Protein AF-A0A7X7XV91-F1 (afdb_monomer_lite)

Structure (mmCIF, N/CA/C/O backbone):
data_AF-A0A7X7XV91-F1
#
_entry.id   AF-A0A7X7XV91-F1
#
loop_
_atom_site.group_PDB
_atom_site.id
_atom_site.type_symbol
_atom_site.label_atom_id
_atom_site.label_alt_id
_atom_site.label_comp_id
_atom_site.label_asym_id
_atom_site.label_entity_id
_atom_site.label_seq_id
_atom_site.pdbx_PDB_ins_code
_atom_site.Cartn_x
_atom_site.Cartn_y
_atom_site.Cartn_z
_atom_site.occupancy
_atom_site.B_iso_or_equiv
_atom_site.auth_seq_id
_atom_site.auth_comp_id
_atom_site.auth_asym_id
_atom_site.auth_atom_id
_atom_site.pdbx_PDB_model_num
ATOM 1 N N . TRP A 1 1 ? -20.537 -1.378 33.262 1.00 67.06 1 TRP A N 1
ATOM 2 C CA . TRP A 1 1 ? -19.120 -1.367 32.842 1.00 67.06 1 TRP A CA 1
ATOM 3 C C . TRP A 1 1 ? -18.174 -2.022 33.847 1.00 67.06 1 TRP A C 1
ATOM 5 O O . TRP A 1 1 ? -17.570 -3.010 33.472 1.00 67.06 1 TRP A O 1
ATOM 15 N N . ARG A 1 2 ? -18.092 -1.598 35.124 1.00 68.06 2 ARG A N 1
ATOM 16 C CA . ARG A 1 2 ? -17.173 -2.209 36.127 1.00 68.06 2 ARG A CA 1
ATOM 17 C C . ARG A 1 2 ? -17.329 -3.720 36.372 1.00 68.06 2 ARG A C 1
ATOM 19 O O . ARG A 1 2 ? -16.398 -4.345 36.845 1.00 68.06 2 ARG A O 1
ATOM 26 N N . LYS A 1 3 ? -18.500 -4.293 36.075 1.00 76.50 3 LYS A N 1
ATOM 27 C CA . LYS A 1 3 ? -18.763 -5.740 36.176 1.00 76.50 3 LYS A CA 1
ATOM 28 C C . LYS A 1 3 ? -18.445 -6.517 34.889 1.00 76.50 3 LYS A C 1
ATOM 30 O O . LYS A 1 3 ? -18.545 -7.733 34.885 1.00 76.50 3 LYS A O 1
ATOM 35 N N . SER A 1 4 ? -18.138 -5.813 33.800 1.00 81.94 4 SER A N 1
ATOM 36 C CA . SER A 1 4 ? -18.035 -6.372 32.444 1.00 81.94 4 SER A CA 1
ATOM 37 C C . SER A 1 4 ? -16.634 -6.236 31.847 1.00 81.94 4 SER A C 1
ATOM 39 O O . SER A 1 4 ? -16.352 -6.865 30.836 1.00 81.94 4 SER A O 1
ATOM 41 N N . TYR A 1 5 ? -15.775 -5.412 32.451 1.00 88.62 5 TYR A N 1
ATOM 42 C CA . TYR A 1 5 ? -14.432 -5.124 31.961 1.00 88.62 5 TYR A CA 1
ATOM 43 C C . TYR A 1 5 ? -13.431 -5.095 33.109 1.00 88.62 5 TYR A C 1
ATOM 45 O O . TYR A 1 5 ? -13.768 -4.672 34.218 1.00 88.62 5 TYR A O 1
ATOM 53 N N . ASP A 1 6 ? -12.198 -5.497 32.811 1.00 92.12 6 ASP A N 1
ATOM 54 C CA . ASP A 1 6 ? -11.071 -5.386 33.730 1.00 92.12 6 ASP A CA 1
ATOM 55 C C . ASP A 1 6 ? -10.615 -3.922 33.817 1.00 92.12 6 ASP A C 1
ATOM 57 O O . ASP A 1 6 ? -10.002 -3.371 32.901 1.00 92.12 6 ASP A O 1
ATOM 61 N N . ILE A 1 7 ? -10.961 -3.268 34.926 1.00 92.00 7 ILE A N 1
ATOM 62 C CA . ILE A 1 7 ? -10.706 -1.838 35.119 1.00 92.00 7 ILE A CA 1
ATOM 63 C C . ILE A 1 7 ? -9.218 -1.540 35.315 1.00 92.00 7 ILE A C 1
ATOM 65 O O . ILE A 1 7 ? -8.762 -0.478 34.891 1.00 92.00 7 ILE A O 1
ATOM 69 N N . GLU A 1 8 ? -8.454 -2.446 35.924 1.00 92.56 8 GLU A N 1
ATOM 70 C CA . GLU A 1 8 ? -7.017 -2.223 36.116 1.00 92.56 8 GLU A CA 1
ATOM 71 C C . GLU A 1 8 ? -6.265 -2.377 34.795 1.00 92.56 8 GLU A C 1
ATOM 73 O O . GLU A 1 8 ? -5.390 -1.564 34.477 1.00 92.56 8 GLU A O 1
ATOM 78 N N . ARG A 1 9 ? -6.691 -3.322 33.951 1.00 92.94 9 ARG A N 1
ATOM 79 C CA . ARG A 1 9 ? -6.176 -3.437 32.585 1.00 92.94 9 ARG A CA 1
ATOM 80 C C . ARG A 1 9 ? -6.542 -2.234 31.717 1.00 92.94 9 ARG A C 1
ATOM 82 O O . ARG A 1 9 ? -5.693 -1.738 30.988 1.00 92.94 9 ARG A O 1
ATOM 89 N N . ILE A 1 10 ? -7.763 -1.702 31.821 1.00 92.12 10 ILE A N 1
ATOM 90 C CA . ILE A 1 10 ? -8.178 -0.491 31.079 1.00 92.12 10 ILE A CA 1
ATOM 91 C C . ILE A 1 10 ? -7.247 0.701 31.341 1.00 92.12 10 ILE A C 1
ATOM 93 O O . ILE A 1 10 ? -7.040 1.520 30.444 1.00 92.12 10 ILE A O 1
ATOM 97 N N . LYS A 1 11 ? -6.700 0.825 32.556 1.00 91.12 11 LYS A N 1
ATOM 98 C CA . LYS A 1 11 ? -5.789 1.922 32.924 1.00 91.12 11 LYS A CA 1
ATOM 99 C C . LYS A 1 11 ? -4.370 1.742 32.382 1.00 91.12 11 LYS A C 1
ATOM 101 O O . LYS A 1 11 ? -3.635 2.720 32.312 1.00 91.12 11 LYS A O 1
ATOM 106 N N . THR A 1 12 ? -3.971 0.513 32.064 1.00 92.81 12 THR A N 1
ATOM 107 C CA . THR A 1 12 ? -2.564 0.146 31.822 1.00 92.81 12 THR A CA 1
ATOM 108 C C . THR A 1 12 ? -2.302 -0.384 30.411 1.00 92.81 12 THR A C 1
ATOM 110 O O . THR A 1 12 ? -1.175 -0.303 29.931 1.00 92.81 12 THR A O 1
ATOM 113 N N . ASP A 1 13 ? -3.330 -0.862 29.712 1.00 89.81 13 ASP A N 1
ATOM 114 C CA . ASP A 1 13 ? -3.272 -1.383 28.346 1.00 89.81 13 ASP A CA 1
ATOM 115 C C . ASP A 1 13 ? -4.156 -0.519 27.440 1.00 89.81 13 ASP A C 1
ATOM 117 O O . ASP A 1 13 ? -5.382 -0.658 27.399 1.00 89.81 13 ASP A O 1
ATOM 121 N N . TRP A 1 14 ? -3.522 0.395 26.701 1.00 92.38 14 TRP A N 1
ATOM 122 C CA . TRP A 1 14 ? -4.237 1.321 25.824 1.00 92.38 14 TRP A CA 1
ATOM 123 C C . TRP A 1 14 ? -4.997 0.598 24.703 1.00 92.38 14 TRP A C 1
ATOM 125 O O . TRP A 1 14 ? -6.047 1.077 24.284 1.00 92.38 14 TRP A O 1
ATOM 135 N N . ARG A 1 15 ? -4.533 -0.573 24.238 1.00 86.56 15 ARG A N 1
ATOM 136 C CA . ARG A 1 15 ? -5.242 -1.336 23.197 1.00 86.56 15 ARG A CA 1
ATOM 137 C C . ARG A 1 15 ? -6.522 -1.931 23.756 1.00 86.56 15 ARG A C 1
ATOM 139 O O . ARG A 1 15 ? -7.576 -1.795 23.140 1.00 86.56 15 ARG A O 1
ATOM 146 N N . TYR A 1 16 ? -6.442 -2.525 24.945 1.00 88.00 16 TYR A N 1
ATOM 147 C CA . TYR A 1 16 ? -7.623 -3.032 25.642 1.00 88.00 16 TYR A CA 1
ATOM 148 C C . TYR A 1 16 ? -8.607 -1.908 25.984 1.00 88.00 16 TYR A C 1
ATOM 150 O O . TYR A 1 16 ? -9.816 -2.091 25.854 1.00 88.00 16 TYR A O 1
ATOM 158 N N . ASN A 1 17 ? -8.103 -0.731 26.364 1.00 93.62 17 ASN A N 1
ATOM 159 C CA . ASN A 1 17 ? -8.920 0.460 26.586 1.00 93.62 17 ASN A CA 1
ATOM 160 C C . ASN A 1 17 ? -9.727 0.836 25.331 1.00 93.62 17 ASN A C 1
ATOM 162 O O . ASN A 1 17 ? -10.956 0.917 25.397 1.00 93.62 17 ASN A O 1
ATOM 166 N N . ILE A 1 18 ? -9.048 0.972 24.186 1.00 90.19 18 ILE A N 1
ATOM 167 C CA . ILE A 1 18 ? -9.680 1.289 22.899 1.00 90.19 18 ILE A CA 1
ATOM 168 C C . ILE A 1 18 ? -10.691 0.210 22.505 1.00 90.19 18 ILE A C 1
ATOM 170 O O . ILE A 1 18 ? -11.829 0.532 22.168 1.00 90.19 18 ILE A O 1
ATOM 174 N N . GLU A 1 19 ? -10.327 -1.069 22.602 1.00 89.75 19 GLU A N 1
ATOM 175 C CA . GLU A 1 19 ? -11.222 -2.181 22.269 1.00 89.75 19 GLU A CA 1
ATOM 176 C C . GLU A 1 19 ? -12.500 -2.168 23.125 1.00 89.75 19 GLU A C 1
ATOM 178 O O . GLU A 1 19 ? -13.609 -2.334 22.606 1.00 89.75 19 GLU A O 1
ATOM 183 N N . CYS A 1 20 ? -12.372 -1.937 24.435 1.00 92.44 20 CYS A N 1
ATOM 184 C CA . CYS A 1 20 ? -13.521 -1.813 25.330 1.00 92.44 20 CYS A CA 1
ATOM 185 C C . CYS A 1 20 ? -14.402 -0.622 24.941 1.00 92.44 20 CYS A C 1
ATOM 187 O O . CYS A 1 20 ? -15.620 -0.777 24.845 1.00 92.44 20 CYS A O 1
ATOM 189 N N . GLY A 1 21 ? -13.798 0.538 24.671 1.00 93.12 21 GLY A N 1
ATOM 190 C CA . GLY A 1 21 ? -14.511 1.736 24.229 1.00 93.12 21 GLY A CA 1
ATOM 191 C C . GLY A 1 21 ? -15.300 1.499 22.939 1.00 93.12 21 GLY A C 1
ATOM 192 O O . GLY A 1 21 ? -16.502 1.768 22.890 1.00 93.12 21 GLY A O 1
ATOM 193 N N . LEU A 1 22 ? -14.668 0.901 21.928 1.00 93.69 22 LEU A N 1
ATOM 194 C CA . LEU A 1 22 ? -15.311 0.570 20.653 1.00 93.69 22 LEU A CA 1
ATOM 195 C C . LEU A 1 22 ? -16.484 -0.399 20.832 1.00 93.69 22 LEU A C 1
ATOM 197 O O . LEU A 1 22 ? -17.546 -0.191 20.246 1.00 93.69 22 LEU A O 1
ATOM 201 N N . LYS A 1 23 ? -16.346 -1.421 21.687 1.00 93.81 23 LYS A N 1
ATOM 202 C CA . LYS A 1 23 ? -17.450 -2.346 22.001 1.00 93.81 23 LYS A CA 1
ATOM 203 C C . LYS A 1 23 ? -18.623 -1.629 22.669 1.00 93.81 23 LYS A C 1
ATOM 205 O O . LYS A 1 23 ? -19.769 -1.863 22.292 1.00 93.81 23 LYS A O 1
ATOM 210 N N . ILE A 1 24 ? -18.356 -0.747 23.633 1.00 94.06 24 ILE A N 1
ATOM 211 C CA . ILE A 1 24 ? -19.399 0.033 24.319 1.00 94.06 24 ILE A CA 1
ATOM 212 C C . ILE A 1 24 ? -20.130 0.948 23.329 1.00 94.06 24 ILE A C 1
ATOM 214 O O . ILE A 1 24 ? -21.365 1.011 23.340 1.00 94.06 24 ILE A O 1
ATOM 218 N N . ALA A 1 25 ? -19.379 1.633 22.465 1.00 95.69 25 ALA A N 1
ATOM 219 C CA . ALA A 1 25 ? -19.933 2.511 21.442 1.00 95.69 25 ALA A CA 1
ATOM 220 C C . ALA A 1 25 ? -20.797 1.721 20.453 1.00 95.69 25 ALA A C 1
ATOM 222 O O . ALA A 1 25 ? -21.936 2.106 20.204 1.00 95.69 25 ALA A O 1
ATOM 223 N N . LEU A 1 26 ? -20.317 0.568 19.975 1.00 95.44 26 LEU A N 1
ATOM 224 C CA . LEU A 1 26 ? -21.059 -0.297 19.056 1.00 95.44 26 LEU A CA 1
ATOM 225 C C . LEU A 1 26 ? -22.372 -0.812 19.662 1.00 95.44 26 LEU A C 1
ATOM 227 O O . LEU A 1 26 ? -23.396 -0.819 18.984 1.00 95.44 26 LEU A O 1
ATOM 231 N N . ILE A 1 27 ? -22.367 -1.232 20.931 1.00 95.25 27 ILE A N 1
ATOM 232 C CA . ILE A 1 27 ? -23.590 -1.681 21.618 1.00 95.25 27 ILE A CA 1
ATOM 233 C C . ILE A 1 27 ? -24.587 -0.523 21.743 1.00 95.25 27 ILE A C 1
ATOM 235 O O . ILE A 1 27 ? -25.776 -0.697 21.481 1.00 95.25 27 ILE A O 1
ATOM 239 N N . SER A 1 28 ? -24.107 0.664 22.115 1.00 96.88 28 SER A N 1
ATOM 240 C CA . SER A 1 28 ? -24.951 1.857 22.253 1.00 96.88 28 SER A CA 1
ATOM 241 C C . SER A 1 28 ? -25.528 2.304 20.908 1.00 96.88 28 SER A C 1
ATOM 243 O O . SER A 1 28 ? -26.695 2.677 20.838 1.00 96.88 28 SER A O 1
ATOM 245 N N . TYR A 1 29 ? -24.739 2.197 19.840 1.00 97.44 29 TYR A N 1
ATOM 246 C CA . TYR A 1 29 ? -25.151 2.467 18.465 1.00 97.44 29 TYR A CA 1
ATOM 247 C C . TYR A 1 29 ? -26.252 1.520 17.991 1.00 97.44 29 TYR A C 1
ATOM 249 O O . TYR A 1 29 ? -27.280 1.974 17.493 1.00 97.44 29 TYR A O 1
ATOM 257 N N . LYS A 1 30 ? -26.078 0.210 18.203 1.00 96.19 30 LYS A N 1
ATOM 258 C CA . LYS A 1 30 ? -27.106 -0.785 17.866 1.00 96.19 30 LYS A CA 1
ATOM 259 C C . LYS A 1 30 ? -28.411 -0.503 18.603 1.00 96.19 30 LYS A C 1
ATOM 261 O O . LYS A 1 30 ? -29.456 -0.445 17.971 1.00 96.19 30 LYS A O 1
ATOM 266 N N . MET A 1 31 ? -28.332 -0.218 19.904 1.00 97.06 31 MET A N 1
ATOM 267 C CA . MET A 1 31 ? -29.506 0.131 20.706 1.00 97.06 31 MET A CA 1
ATOM 268 C C . MET A 1 31 ? -30.193 1.414 20.213 1.00 97.06 31 MET A C 1
ATOM 270 O O . MET A 1 31 ? -31.420 1.478 20.194 1.00 97.06 31 MET A O 1
ATOM 274 N N . ALA A 1 32 ? -29.428 2.428 19.794 1.00 97.31 32 ALA A N 1
ATOM 275 C CA . ALA A 1 32 ? -29.981 3.659 19.232 1.00 97.31 32 ALA A CA 1
ATOM 276 C C . ALA A 1 32 ? -30.748 3.404 17.923 1.00 97.31 32 ALA A C 1
ATOM 278 O O . ALA A 1 32 ? -31.836 3.948 17.741 1.00 97.31 32 ALA A O 1
ATOM 279 N N . ILE A 1 33 ? -30.219 2.543 17.046 1.00 96.75 33 ILE A N 1
ATOM 280 C CA . ILE A 1 33 ? -30.913 2.120 15.820 1.00 96.75 33 ILE A CA 1
ATOM 281 C C . ILE A 1 33 ? -32.177 1.333 16.155 1.00 96.75 33 ILE A C 1
ATOM 283 O O . ILE A 1 33 ? -33.251 1.663 15.660 1.00 96.75 33 ILE A O 1
ATOM 287 N N . GLU A 1 34 ? -32.060 0.314 17.006 1.00 96.75 34 GLU A N 1
ATOM 288 C CA . GLU A 1 34 ? -33.176 -0.553 17.402 1.00 96.75 34 GLU A CA 1
ATOM 289 C C . GLU A 1 34 ? -34.311 0.238 18.066 1.00 96.75 34 GLU A C 1
ATOM 291 O O . GLU A 1 34 ? -35.483 -0.075 17.873 1.00 96.75 34 GLU A O 1
ATOM 296 N N . SER A 1 35 ? -33.970 1.298 18.802 1.00 95.25 35 SER A N 1
ATOM 297 C CA . SER A 1 35 ? -34.934 2.182 19.468 1.00 95.25 35 SER A CA 1
ATOM 298 C C . SER A 1 35 ? -35.493 3.286 18.561 1.00 95.25 35 SER A C 1
ATOM 300 O O . SER A 1 35 ? -36.306 4.089 19.020 1.00 95.25 35 SER A O 1
ATOM 302 N N . GLY A 1 36 ? -35.071 3.357 17.293 1.00 96.00 36 GLY A N 1
ATOM 303 C CA . GLY A 1 36 ? -35.546 4.360 16.335 1.00 96.00 36 GLY A CA 1
ATOM 304 C C . GLY A 1 36 ? -35.174 5.794 16.719 1.00 96.00 36 GLY A C 1
ATOM 305 O O . GLY A 1 36 ? -35.981 6.710 16.567 1.00 96.00 36 GLY A O 1
ATOM 306 N N . GLU A 1 37 ? -33.981 5.998 17.279 1.00 96.06 37 GLU A N 1
ATOM 307 C CA . GLU A 1 37 ? -33.524 7.319 17.706 1.00 96.06 37 GLU A CA 1
ATOM 308 C C . GLU A 1 37 ? -33.297 8.257 16.509 1.00 96.06 37 GLU A C 1
ATOM 310 O O . GLU A 1 37 ? -32.593 7.921 15.560 1.00 96.06 37 GLU A O 1
ATOM 315 N N . GLU A 1 38 ? -33.852 9.470 16.574 1.00 94.44 38 GLU A N 1
ATOM 316 C CA . GLU A 1 38 ? -33.740 10.460 15.492 1.00 94.44 38 GLU A CA 1
ATOM 317 C C . GLU A 1 38 ? -32.289 10.920 15.276 1.00 94.44 38 GLU A C 1
ATOM 319 O O . GLU A 1 38 ? -31.836 11.090 14.147 1.00 94.44 38 GLU A O 1
ATOM 324 N N . ASN A 1 39 ? -31.528 11.088 16.363 1.00 94.25 39 ASN A N 1
ATOM 325 C CA . ASN A 1 39 ? -30.116 11.450 16.297 1.00 94.25 39 ASN A CA 1
ATOM 326 C C . ASN A 1 39 ? -29.257 10.304 16.831 1.00 94.25 39 ASN A C 1
ATOM 328 O O . ASN A 1 39 ? -28.868 10.283 18.002 1.00 94.25 39 ASN A O 1
ATOM 332 N N . ILE A 1 40 ? -28.944 9.363 15.938 1.00 96.44 40 ILE A N 1
ATOM 333 C CA . ILE A 1 40 ? -28.167 8.161 16.255 1.00 96.44 40 ILE A CA 1
ATOM 334 C C . ILE A 1 40 ? -26.823 8.506 16.903 1.00 96.44 40 ILE A C 1
ATOM 336 O O . ILE A 1 40 ? -26.430 7.842 17.856 1.00 96.44 40 ILE A O 1
ATOM 340 N N . ALA A 1 41 ? -26.125 9.554 16.453 1.00 94.31 41 ALA A N 1
ATOM 341 C CA . ALA A 1 41 ? -24.825 9.934 17.009 1.00 94.31 41 ALA A CA 1
ATOM 342 C C . ALA A 1 41 ? -24.930 10.400 18.471 1.00 94.31 41 ALA A C 1
ATOM 344 O O . ALA A 1 41 ? -24.203 9.902 19.335 1.00 94.31 41 ALA A O 1
ATOM 345 N N . ARG A 1 42 ? -25.870 11.307 18.774 1.00 94.94 42 ARG A N 1
ATOM 346 C CA . ARG A 1 42 ? -26.104 11.774 20.152 1.00 94.94 42 ARG A CA 1
ATOM 347 C C . ARG A 1 42 ? -26.615 10.647 21.042 1.00 94.94 42 ARG A C 1
ATOM 349 O O . ARG A 1 42 ? -26.107 10.489 22.149 1.00 94.94 42 ARG A O 1
ATOM 356 N N . ALA A 1 43 ? -27.542 9.829 20.546 1.00 95.75 43 ALA A N 1
ATOM 357 C CA . ALA A 1 43 ? -28.058 8.671 21.270 1.00 95.75 43 ALA A CA 1
ATOM 358 C C . ALA A 1 43 ? -26.955 7.651 21.593 1.00 95.75 43 ALA A C 1
ATOM 360 O O . ALA A 1 43 ? -26.838 7.187 22.730 1.00 95.75 43 ALA A O 1
ATOM 361 N N . THR A 1 44 ? -26.091 7.362 20.615 1.00 96.62 44 THR A N 1
ATOM 362 C CA . THR A 1 44 ? -24.929 6.478 20.777 1.00 96.62 44 THR A CA 1
ATOM 363 C C . THR A 1 44 ? -24.006 6.998 21.871 1.00 96.62 44 THR A C 1
ATOM 365 O O . THR A 1 44 ? -23.648 6.241 22.773 1.00 96.62 44 THR A O 1
ATOM 368 N N . TYR A 1 45 ? -23.642 8.283 21.836 1.00 95.56 45 TYR A N 1
ATOM 369 C CA . TYR A 1 45 ? -22.751 8.861 22.842 1.00 95.56 45 TYR A CA 1
ATOM 370 C C . TYR A 1 45 ? -23.391 8.913 24.232 1.00 95.56 45 TYR A C 1
ATOM 372 O O . TYR A 1 45 ? -22.749 8.587 25.230 1.00 95.56 45 TYR A O 1
ATOM 380 N N . SER A 1 46 ? -24.677 9.240 24.311 1.00 94.81 46 SER A N 1
ATOM 381 C CA . SER A 1 46 ? -25.441 9.182 25.554 1.00 94.81 46 SER A CA 1
ATOM 382 C C . SER A 1 46 ? -25.433 7.780 26.174 1.00 94.81 46 SER A C 1
ATOM 384 O O . SER A 1 46 ? -25.191 7.638 27.378 1.00 94.81 46 SER A O 1
ATOM 386 N N . GLY A 1 47 ? -25.612 6.740 25.355 1.00 94.31 47 GLY A N 1
ATOM 387 C CA . GLY A 1 47 ? -25.474 5.344 25.773 1.00 94.31 47 GLY A CA 1
ATOM 388 C C . GLY A 1 47 ? -24.045 4.973 26.173 1.00 94.31 47 GLY A C 1
ATOM 389 O O . GLY A 1 47 ? -23.836 4.305 27.186 1.00 94.31 47 GLY A O 1
ATOM 390 N N . TYR A 1 48 ? -23.048 5.467 25.442 1.00 94.00 48 TYR A N 1
ATOM 391 C CA . TYR A 1 48 ? -21.636 5.255 25.750 1.00 94.00 48 TYR A CA 1
ATOM 392 C C . TYR A 1 48 ? -21.263 5.843 27.121 1.00 94.00 48 TYR A C 1
ATOM 394 O O . TYR A 1 48 ? -20.691 5.163 27.976 1.00 94.00 48 TYR A O 1
ATOM 402 N N . ASN A 1 49 ? -21.664 7.090 27.366 1.00 91.69 49 ASN A N 1
ATOM 403 C CA . ASN A 1 49 ? -21.346 7.853 28.570 1.00 91.69 49 ASN A CA 1
ATOM 404 C C . ASN A 1 49 ? -22.144 7.389 29.804 1.00 91.69 49 ASN A C 1
ATOM 406 O O . ASN A 1 49 ? -21.637 7.443 30.925 1.00 91.69 49 ASN A O 1
ATOM 410 N N . ALA A 1 50 ? -23.390 6.937 29.628 1.00 91.38 50 ALA A N 1
ATOM 411 C CA . ALA A 1 50 ? -24.308 6.682 30.745 1.00 91.38 50 ALA A CA 1
ATOM 412 C C . ALA A 1 50 ? -24.984 5.303 30.742 1.00 91.38 50 ALA A C 1
ATOM 414 O O . ALA A 1 50 ? -25.846 5.036 31.582 1.00 91.38 50 ALA A O 1
ATOM 415 N N . GLY A 1 51 ? -24.575 4.409 29.847 1.00 91.88 51 GLY A N 1
ATOM 416 C CA . GLY A 1 51 ? -25.177 3.093 29.660 1.00 91.88 51 GLY A CA 1
ATOM 417 C C . GLY A 1 51 ? -26.378 3.122 28.716 1.00 91.88 51 GLY A C 1
ATOM 418 O O . GLY A 1 51 ? -27.083 4.123 28.597 1.00 91.88 51 GLY A O 1
ATOM 419 N N . THR A 1 52 ? -26.641 1.985 28.074 1.00 93.31 52 THR A N 1
ATOM 420 C CA . THR A 1 52 ? -27.658 1.824 27.020 1.00 93.31 52 THR A CA 1
ATOM 421 C C . THR A 1 52 ? -29.088 2.136 27.463 1.00 93.31 52 THR A C 1
ATOM 423 O O . THR A 1 52 ? -29.893 2.549 26.642 1.00 93.31 52 THR A O 1
ATOM 426 N N . LEU A 1 53 ? -29.406 2.029 28.757 1.00 93.12 53 LEU A N 1
ATOM 427 C CA . LEU A 1 53 ? -30.713 2.435 29.300 1.00 93.12 53 LEU A CA 1
ATOM 428 C C . LEU A 1 53 ? -30.949 3.954 29.263 1.00 93.12 53 LEU A C 1
ATOM 430 O O . LEU A 1 53 ? -32.064 4.407 29.490 1.00 93.12 53 LEU A O 1
ATOM 434 N N . ASN A 1 54 ? -29.906 4.744 29.006 1.00 93.62 54 ASN A N 1
ATOM 435 C CA . ASN A 1 54 ? -29.952 6.201 29.018 1.00 93.62 54 ASN A CA 1
ATOM 436 C C . ASN A 1 54 ? -29.720 6.809 27.627 1.00 93.62 54 ASN A C 1
ATOM 438 O O . ASN A 1 54 ? -29.362 7.979 27.550 1.00 93.62 54 ASN A O 1
ATOM 442 N N . ILE A 1 55 ? -29.900 6.063 26.531 1.00 94.12 55 ILE A N 1
ATOM 443 C CA . ILE A 1 55 ? -29.641 6.569 25.168 1.00 94.12 55 ILE A CA 1
ATOM 444 C C . ILE A 1 55 ? -30.495 7.788 24.796 1.00 94.12 55 ILE A C 1
ATOM 446 O O . ILE A 1 55 ? -30.012 8.667 24.097 1.00 94.12 55 ILE A O 1
ATOM 450 N N . SER A 1 56 ? -31.716 7.908 25.321 1.00 93.44 56 SER A N 1
ATOM 451 C CA . SER A 1 56 ? -32.643 9.002 24.999 1.00 93.44 56 SER A CA 1
ATOM 452 C C . SER A 1 56 ? -32.373 10.297 25.774 1.00 93.44 56 SER A C 1
ATOM 454 O O . SER A 1 56 ? -33.009 11.323 25.521 1.00 93.44 56 SER A O 1
ATOM 456 N N . ARG A 1 57 ? -31.420 10.286 26.720 1.00 91.75 57 ARG A N 1
ATOM 457 C CA . ARG A 1 57 ? -31.135 11.429 27.606 1.00 91.75 57 ARG A CA 1
ATOM 458 C C . ARG A 1 57 ? -30.788 12.707 26.842 1.00 91.75 57 ARG A C 1
ATOM 460 O O . ARG A 1 57 ? -31.118 13.778 27.332 1.00 91.75 57 ARG A O 1
ATOM 467 N N . TYR A 1 58 ? -30.186 12.618 25.652 1.00 91.62 58 TYR A N 1
ATOM 468 C CA . TYR A 1 58 ? -29.812 13.800 24.865 1.00 91.62 58 TYR A CA 1
ATOM 469 C C . TYR A 1 58 ? -31.016 14.678 24.479 1.00 91.62 58 TYR A C 1
ATOM 471 O O . TYR A 1 58 ? -30.825 15.837 24.110 1.00 91.62 58 TYR A O 1
ATOM 479 N N . ARG A 1 59 ? -32.242 14.131 24.533 1.00 91.31 59 ARG A N 1
ATOM 480 C CA . ARG A 1 59 ? -33.489 14.824 24.179 1.00 91.31 59 ARG A CA 1
ATOM 481 C C . ARG A 1 59 ? -33.999 15.744 25.288 1.00 91.31 59 ARG A C 1
ATOM 483 O O . ARG A 1 59 ? -34.643 16.744 24.999 1.00 91.31 59 ARG A O 1
ATOM 490 N N . THR A 1 60 ? -33.771 15.381 26.550 1.00 87.88 60 THR A N 1
ATOM 491 C CA . THR A 1 60 ? -34.440 16.012 27.707 1.00 87.88 60 THR A CA 1
ATOM 492 C C . THR A 1 60 ? -33.494 16.404 28.833 1.00 87.88 60 THR A C 1
ATOM 494 O O . THR A 1 60 ? -33.849 17.227 29.675 1.00 87.88 60 THR A O 1
ATOM 497 N N . LYS A 1 61 ? -32.292 15.827 28.876 1.00 75.75 61 LYS A N 1
ATOM 498 C CA . LYS A 1 61 ? -31.303 16.068 29.919 1.00 75.75 61 LYS A CA 1
ATOM 499 C C . LYS A 1 61 ? -30.160 16.887 29.350 1.00 75.75 61 LYS A C 1
ATOM 501 O O . LYS A 1 61 ? -29.454 16.429 28.456 1.00 75.75 61 LYS A O 1
ATOM 506 N N . ASN A 1 62 ? -29.948 18.064 29.928 1.00 78.12 62 ASN A N 1
ATOM 507 C CA . ASN A 1 62 ? -28.775 18.854 29.612 1.00 78.12 62 ASN A CA 1
ATOM 508 C C . ASN A 1 62 ? -27.583 18.417 30.485 1.00 78.12 62 ASN A C 1
ATOM 510 O O . ASN A 1 62 ? -27.524 18.724 31.675 1.00 78.12 62 ASN A O 1
ATOM 514 N N . ASP A 1 63 ? -26.672 17.630 29.914 1.00 82.19 63 ASP A N 1
ATOM 515 C CA . ASP A 1 63 ? -25.381 17.292 30.514 1.00 82.19 63 ASP A CA 1
ATOM 516 C C . ASP A 1 63 ? -24.287 17.835 29.611 1.00 82.19 63 ASP A C 1
ATOM 518 O O . ASP A 1 63 ? -24.204 17.460 28.439 1.00 82.19 63 ASP A O 1
ATOM 522 N N . ASN A 1 64 ? -23.421 18.671 30.179 1.00 88.19 64 ASN A N 1
ATOM 523 C CA . ASN A 1 64 ? -22.362 19.347 29.438 1.00 88.19 64 ASN A CA 1
ATOM 524 C C . ASN A 1 64 ? -21.484 18.372 28.639 1.00 88.19 64 ASN A C 1
ATOM 526 O O . ASN A 1 64 ? -20.914 18.762 27.631 1.00 88.19 64 ASN A O 1
ATOM 530 N N . ARG A 1 65 ? -21.365 17.095 29.032 1.00 88.00 65 ARG A N 1
ATOM 531 C CA . ARG A 1 65 ? -20.624 16.094 28.243 1.00 88.00 65 ARG A CA 1
ATOM 532 C C . ARG A 1 65 ? -21.311 15.756 26.926 1.00 88.00 65 ARG A C 1
ATOM 534 O O . ARG A 1 65 ? -20.611 15.550 25.942 1.00 88.00 65 ARG A O 1
ATOM 541 N N . ASP A 1 66 ? -22.639 15.651 26.925 1.00 86.69 66 ASP A N 1
ATOM 542 C CA . ASP A 1 66 ? -23.435 15.369 25.726 1.00 86.69 66 ASP A CA 1
ATOM 543 C C . ASP A 1 66 ? -23.434 16.592 24.787 1.00 86.69 66 ASP A C 1
ATOM 545 O O . ASP A 1 66 ? -23.315 16.429 23.573 1.00 86.69 66 ASP A O 1
ATOM 549 N N . GLU A 1 67 ? -23.501 17.813 25.334 1.00 88.94 67 GLU A N 1
ATOM 550 C CA . GLU A 1 67 ? -23.371 19.059 24.558 1.00 88.94 67 GLU A CA 1
ATOM 551 C C . GLU A 1 67 ? -21.959 19.248 23.994 1.00 88.94 67 GLU A C 1
ATOM 553 O O . GLU A 1 67 ? -21.801 19.494 22.800 1.00 88.94 67 GLU A O 1
ATOM 558 N N . ASN A 1 68 ? -20.925 19.068 24.820 1.00 90.94 68 ASN A N 1
ATOM 559 C CA . ASN A 1 68 ? -19.533 19.171 24.384 1.00 90.94 68 ASN A CA 1
ATOM 560 C C . ASN A 1 68 ? -19.211 18.133 23.311 1.00 90.94 68 ASN A C 1
ATOM 562 O O . ASN A 1 68 ? -18.575 18.473 22.316 1.00 90.94 68 ASN A O 1
ATOM 566 N N . PHE A 1 69 ? -19.674 16.888 23.482 1.00 91.56 69 PHE A N 1
ATOM 567 C CA . PHE A 1 69 ? -19.567 15.875 22.437 1.00 91.56 69 PHE A CA 1
ATOM 568 C C . PHE A 1 69 ? -20.263 16.331 21.164 1.00 91.56 69 PHE A C 1
ATOM 570 O O . PHE A 1 69 ? -19.673 16.208 20.103 1.00 91.56 69 PHE A O 1
ATOM 577 N N . TRP A 1 70 ? -21.487 16.853 21.247 1.00 92.38 70 TRP A N 1
ATOM 578 C CA . TRP A 1 70 ? -22.224 17.254 20.054 1.00 92.38 70 TRP A CA 1
ATOM 579 C C . TRP A 1 70 ? -21.529 18.393 19.307 1.00 92.38 70 TRP A C 1
ATOM 581 O O . TRP A 1 70 ? -21.334 18.284 18.100 1.00 92.38 70 TRP A O 1
ATOM 591 N N . ASN A 1 71 ? -21.057 19.415 20.020 1.00 91.75 71 ASN A N 1
ATOM 592 C CA . ASN A 1 71 ? -20.284 20.510 19.434 1.00 91.75 71 ASN A CA 1
ATOM 593 C C . ASN A 1 71 ? -18.993 19.994 18.784 1.00 91.75 71 ASN A C 1
ATOM 595 O O . ASN A 1 71 ? -18.706 20.301 17.628 1.00 91.75 71 ASN A O 1
ATOM 599 N N . TYR A 1 72 ? -18.238 19.154 19.497 1.00 87.94 72 TYR A N 1
ATOM 600 C CA . TYR A 1 72 ? -17.033 18.520 18.963 1.00 87.94 72 TYR A CA 1
ATOM 601 C C . TYR A 1 72 ? -17.356 17.644 17.744 1.00 87.94 72 TYR A C 1
ATOM 603 O O . TYR A 1 72 ? -16.633 17.665 16.753 1.00 87.94 72 TYR A O 1
ATOM 611 N N . TYR A 1 73 ? -18.474 16.917 17.783 1.00 89.06 73 TYR A N 1
ATOM 612 C CA . TYR A 1 73 ? -18.884 16.001 16.731 1.00 89.06 73 TYR A CA 1
ATOM 613 C C . TYR A 1 73 ? -19.328 16.726 15.461 1.00 89.06 73 TYR A C 1
ATOM 615 O O . TYR A 1 73 ? -19.012 16.292 14.358 1.00 89.06 73 TYR A O 1
ATOM 623 N N . GLN A 1 74 ? -20.039 17.844 15.603 1.00 91.06 74 GLN A N 1
ATOM 624 C CA . GLN A 1 74 ? -20.447 18.684 14.479 1.00 91.06 74 GLN A CA 1
ATOM 625 C C . GLN A 1 74 ? -19.252 19.355 13.804 1.00 91.06 74 GLN A C 1
ATOM 627 O O . GLN A 1 74 ? -19.223 19.431 12.577 1.00 91.06 74 GLN A O 1
ATOM 632 N N . ASN A 1 75 ? -18.262 19.778 14.592 1.00 88.44 75 ASN A N 1
ATOM 633 C CA . ASN A 1 75 ? -17.045 20.398 14.075 1.00 88.44 75 ASN A CA 1
ATOM 634 C C . ASN A 1 75 ? -16.097 19.395 13.407 1.00 88.44 75 ASN A C 1
ATOM 636 O O . ASN A 1 75 ? -15.200 19.819 12.690 1.00 88.44 75 ASN A O 1
ATOM 640 N N . LYS A 1 76 ? -16.284 18.085 13.641 1.00 81.75 76 LYS A N 1
ATOM 641 C CA . LYS A 1 76 ? -15.484 16.988 13.070 1.00 81.75 76 LYS A CA 1
ATOM 642 C C . LYS A 1 76 ? -13.980 17.303 13.009 1.00 81.75 76 LYS A C 1
ATOM 644 O O . LYS A 1 76 ? -13.378 17.102 11.961 1.00 81.75 76 LYS A O 1
ATOM 649 N N . PRO A 1 77 ? -13.332 17.763 14.094 1.00 75.00 77 PRO A N 1
ATOM 650 C CA . PRO A 1 77 ? -11.925 18.164 14.041 1.00 75.00 77 PRO A CA 1
ATOM 651 C C . PRO A 1 77 ? -11.001 16.986 13.708 1.00 75.00 77 PRO A C 1
ATOM 653 O O . PRO A 1 77 ? -9.912 17.186 13.197 1.00 75.00 77 PRO A O 1
ATOM 656 N N . TRP A 1 78 ? -11.443 15.740 13.929 1.00 72.44 78 TRP A N 1
ATOM 657 C CA . TRP A 1 78 ? -10.744 14.549 13.437 1.00 72.44 78 TRP A CA 1
ATOM 658 C C . TRP A 1 78 ? -10.644 14.494 11.913 1.00 72.44 78 TRP A C 1
ATOM 660 O O . TRP A 1 78 ? -9.759 13.805 11.428 1.00 72.44 78 TRP A O 1
ATOM 670 N N . ASN A 1 79 ? -11.488 15.203 11.159 1.00 65.56 79 ASN A N 1
ATOM 671 C CA . ASN A 1 79 ? -11.312 15.327 9.718 1.00 65.56 79 ASN A CA 1
ATOM 672 C C . ASN A 1 79 ? -9.994 16.031 9.397 1.00 65.56 79 ASN A C 1
ATOM 674 O O . ASN A 1 79 ? -9.311 15.559 8.512 1.00 65.56 79 ASN A O 1
ATOM 678 N N . GLU A 1 80 ? -9.559 17.034 10.166 1.00 58.12 80 GLU A N 1
ATOM 679 C CA . GLU A 1 80 ? -8.232 17.645 9.978 1.00 58.12 80 GLU A CA 1
ATOM 680 C C . GLU A 1 80 ? -7.104 16.642 10.262 1.00 58.12 80 GLU A C 1
ATOM 682 O O . GLU A 1 80 ? -6.071 16.668 9.607 1.00 58.12 80 GLU A O 1
ATOM 687 N N . TYR A 1 81 ? -7.304 15.707 11.197 1.00 51.78 81 TYR A N 1
ATOM 688 C CA . TYR A 1 81 ? -6.332 14.645 11.483 1.00 51.78 81 TYR A CA 1
ATOM 689 C C . TYR A 1 81 ? -6.362 13.512 10.441 1.00 51.78 81 TYR A C 1
ATOM 691 O O . TYR A 1 81 ? -5.321 12.926 10.148 1.00 51.78 81 TYR A O 1
ATOM 699 N N . VAL A 1 82 ? -7.530 13.215 9.865 1.00 52.72 82 VAL A N 1
ATOM 700 C CA . VAL A 1 82 ? -7.711 12.256 8.761 1.00 52.72 82 VAL A CA 1
ATOM 701 C C . VAL A 1 82 ? -7.209 12.842 7.438 1.00 52.72 82 VAL A C 1
ATOM 703 O O . VAL A 1 82 ? -6.640 12.104 6.651 1.00 52.72 82 VAL A O 1
ATOM 706 N N . GLU A 1 83 ? -7.361 14.149 7.226 1.00 47.22 83 GLU A N 1
ATOM 707 C CA . GLU A 1 83 ? -6.836 14.913 6.086 1.00 47.22 83 GLU A CA 1
ATOM 708 C C . GLU A 1 83 ? -5.346 15.263 6.261 1.00 47.22 83 GLU A C 1
ATOM 710 O O . GLU A 1 83 ? -4.659 15.484 5.273 1.00 47.22 83 GLU A O 1
ATOM 715 N N . SER A 1 84 ? -4.810 15.262 7.493 1.00 46.28 84 SER A N 1
ATOM 716 C CA . SER A 1 84 ? -3.356 15.337 7.751 1.00 46.28 84 SER A CA 1
ATOM 717 C C . SER A 1 84 ? -2.610 14.032 7.460 1.00 46.28 84 SER A C 1
ATOM 719 O O . SER A 1 84 ? -1.380 13.993 7.492 1.00 46.28 84 SER A O 1
ATOM 721 N N . LEU A 1 85 ? -3.348 12.953 7.194 1.00 49.66 85 LEU A N 1
ATOM 722 C CA . LEU A 1 85 ? -2.834 11.863 6.389 1.00 49.66 85 LEU A CA 1
ATOM 723 C C . LEU A 1 85 ? -3.163 12.267 4.955 1.00 49.66 85 LEU A C 1
ATOM 725 O O . LEU A 1 85 ? -4.341 12.364 4.626 1.00 49.66 85 LEU A O 1
ATOM 729 N N . ASP A 1 86 ? -2.149 12.498 4.122 1.00 58.06 86 ASP A N 1
ATOM 730 C CA . ASP A 1 86 ? -2.267 12.648 2.666 1.00 58.06 86 ASP A CA 1
ATOM 731 C C . ASP A 1 86 ? -2.784 11.332 2.037 1.00 58.06 86 ASP A C 1
ATOM 733 O O . ASP A 1 86 ? -2.123 10.682 1.226 1.00 58.06 86 ASP A O 1
ATOM 737 N N . ALA A 1 87 ? -3.949 10.865 2.485 1.00 66.44 87 ALA A N 1
ATOM 738 C CA . ALA A 1 87 ? -4.545 9.608 2.109 1.00 66.44 87 ALA A CA 1
ATOM 739 C C . ALA A 1 87 ? -5.050 9.755 0.677 1.00 66.44 87 ALA A C 1
ATOM 741 O O . ALA A 1 87 ? -6.088 10.360 0.409 1.00 66.44 87 ALA A O 1
ATOM 742 N N . VAL A 1 88 ? -4.296 9.185 -0.251 1.00 77.81 88 VAL A N 1
ATOM 743 C CA . VAL A 1 88 ? -4.693 9.010 -1.637 1.00 77.81 88 VAL A CA 1
ATOM 744 C C . VAL A 1 88 ? -5.968 8.177 -1.653 1.00 77.81 88 VAL A C 1
ATOM 746 O O . VAL A 1 88 ? -5.990 7.039 -1.183 1.00 77.81 88 VAL A O 1
ATOM 749 N N . ASP A 1 89 ? -7.044 8.749 -2.188 1.00 82.00 89 ASP A N 1
ATOM 750 C CA . ASP A 1 89 ? -8.283 8.019 -2.427 1.00 82.00 89 ASP A CA 1
ATOM 751 C C . ASP A 1 89 ? -8.061 7.044 -3.596 1.00 82.00 89 ASP A C 1
ATOM 753 O O . ASP A 1 89 ? -7.787 7.504 -4.711 1.00 82.00 89 ASP A O 1
ATOM 757 N N . PRO A 1 90 ? -8.209 5.719 -3.402 1.00 84.12 90 PRO A N 1
ATOM 758 C CA . PRO A 1 90 ? -8.169 4.744 -4.489 1.00 84.12 90 PRO A CA 1
ATOM 759 C C . PRO A 1 90 ? -9.047 5.099 -5.697 1.00 84.12 90 PRO A C 1
ATOM 761 O O . PRO A 1 90 ? -8.690 4.778 -6.829 1.00 84.12 90 PRO A O 1
ATOM 764 N N . SER A 1 91 ? -10.175 5.782 -5.479 1.00 83.62 91 SER A N 1
ATOM 765 C CA . SER A 1 91 ? -11.099 6.176 -6.549 1.00 83.62 91 SER A CA 1
ATOM 766 C C . SER A 1 91 ? -10.568 7.310 -7.440 1.00 83.62 91 SER A C 1
ATOM 768 O O . SER A 1 91 ? -11.029 7.474 -8.569 1.00 83.62 91 SER A O 1
ATOM 770 N N . SER A 1 92 ? -9.564 8.056 -6.966 1.00 84.81 92 SER A N 1
ATOM 771 C CA . SER A 1 92 ? -8.932 9.169 -7.691 1.00 84.81 92 SER A CA 1
ATOM 772 C C . SER A 1 92 ? -7.848 8.729 -8.684 1.00 84.81 92 SER A C 1
ATOM 774 O O . SER A 1 92 ? -7.320 9.546 -9.440 1.00 84.81 92 SER A O 1
ATOM 776 N N . ILE A 1 93 ? -7.504 7.441 -8.692 1.00 88.31 93 ILE A N 1
ATOM 777 C CA . ILE A 1 93 ? -6.379 6.909 -9.457 1.00 88.31 93 ILE A CA 1
ATOM 778 C C . ILE A 1 93 ? -6.756 6.807 -10.942 1.00 88.31 93 ILE A C 1
ATOM 780 O O . ILE A 1 93 ? -7.773 6.190 -11.272 1.00 88.31 93 ILE A O 1
ATOM 784 N N . PRO A 1 94 ? -5.937 7.350 -11.866 1.00 91.31 94 PRO A N 1
ATOM 785 C CA . PRO A 1 94 ? -6.177 7.235 -13.297 1.00 91.31 94 PRO A CA 1
ATOM 786 C C . PRO A 1 94 ? -6.397 5.783 -13.749 1.00 91.31 94 PRO A C 1
ATOM 788 O O . PRO A 1 94 ? -5.591 4.887 -13.479 1.00 91.31 94 PRO A O 1
ATOM 791 N N . ALA A 1 95 ? -7.502 5.557 -14.462 1.00 87.69 95 ALA A N 1
ATOM 792 C CA . ALA A 1 95 ? -7.958 4.218 -14.829 1.00 87.69 95 ALA A CA 1
ATOM 793 C C . ALA A 1 95 ? -7.203 3.599 -16.019 1.00 87.69 95 ALA A C 1
ATOM 795 O O . ALA A 1 95 ? -7.160 2.377 -16.131 1.00 87.69 95 ALA A O 1
ATOM 796 N N . THR A 1 96 ? -6.616 4.413 -16.905 1.00 91.94 96 THR A N 1
ATOM 797 C CA . THR A 1 96 ? -5.901 3.932 -18.100 1.00 91.94 96 THR A CA 1
ATOM 798 C C . THR A 1 96 ? -4.398 4.135 -17.983 1.00 91.94 96 THR A C 1
ATOM 800 O O . THR A 1 96 ? -3.935 5.068 -17.319 1.00 91.94 96 THR A O 1
ATOM 803 N N . LYS A 1 97 ? -3.621 3.300 -18.680 1.00 90.19 97 LYS A N 1
ATOM 804 C CA . LYS A 1 97 ? -2.164 3.444 -18.739 1.00 90.19 97 LYS A CA 1
ATOM 805 C C . LYS A 1 97 ? -1.751 4.817 -19.254 1.00 90.19 97 LYS A C 1
ATOM 807 O O . LYS A 1 97 ? -0.855 5.431 -18.685 1.00 90.19 97 LYS A O 1
ATOM 812 N N . GL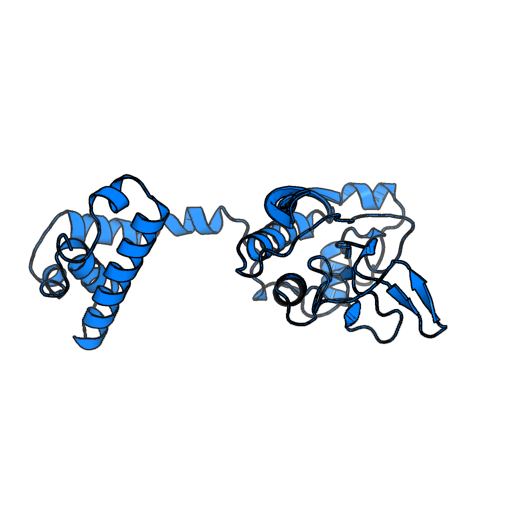U A 1 98 ? -2.408 5.316 -20.295 1.00 93.19 98 GLU A N 1
ATOM 813 C CA . GLU A 1 98 ? -2.095 6.610 -20.902 1.00 93.19 98 GLU A CA 1
ATOM 814 C C . GLU A 1 98 ? -2.236 7.738 -19.879 1.00 93.19 98 GLU A C 1
ATOM 816 O O . GLU A 1 98 ? -1.336 8.566 -19.755 1.00 93.19 98 GLU A O 1
ATOM 821 N N . ALA A 1 99 ? -3.314 7.722 -19.091 1.00 94.06 99 ALA A N 1
ATOM 822 C CA . ALA A 1 99 ? -3.553 8.720 -18.057 1.00 94.06 99 ALA A CA 1
ATOM 823 C C . ALA A 1 99 ? -2.579 8.575 -16.875 1.00 94.06 99 ALA A C 1
ATOM 825 O O . ALA A 1 99 ? -2.170 9.575 -16.289 1.00 94.06 99 ALA A O 1
ATOM 826 N N . ARG A 1 100 ? -2.147 7.352 -16.538 1.00 94.94 100 ARG A N 1
ATOM 827 C CA . ARG A 1 100 ? -1.097 7.127 -15.528 1.00 94.94 100 ARG A CA 1
ATOM 828 C C . ARG A 1 100 ? 0.269 7.607 -16.001 1.00 94.94 100 ARG A C 1
ATOM 830 O O . ARG A 1 100 ? 1.000 8.216 -15.226 1.00 94.94 100 ARG A O 1
ATOM 837 N N . CYS A 1 101 ? 0.607 7.373 -17.264 1.00 94.75 101 CYS A N 1
ATOM 838 C CA . CYS A 1 101 ? 1.810 7.912 -17.883 1.00 94.75 101 CYS A CA 1
ATOM 839 C C . CYS A 1 101 ? 1.770 9.445 -17.896 1.00 94.75 101 CYS A C 1
ATOM 841 O O . CYS A 1 101 ? 2.709 10.077 -17.423 1.00 94.75 101 CYS A O 1
ATOM 843 N N . GLU A 1 102 ? 0.674 10.053 -18.345 1.00 95.25 102 GLU A N 1
ATOM 844 C CA . GLU A 1 102 ? 0.514 11.509 -18.310 1.00 95.25 102 GLU A CA 1
ATOM 845 C C . GLU A 1 102 ? 0.607 12.060 -16.883 1.00 95.25 102 GLU A C 1
ATOM 847 O O . GLU A 1 102 ? 1.291 13.057 -16.658 1.00 95.25 102 GLU A O 1
ATOM 852 N N . PHE A 1 103 ? 0.015 11.371 -15.903 1.00 94.81 103 PHE A N 1
ATOM 853 C CA . PHE A 1 103 ? 0.155 11.719 -14.494 1.00 94.81 103 PHE A CA 1
ATOM 854 C C . PHE A 1 103 ? 1.619 11.714 -14.054 1.00 94.81 103 PHE A C 1
ATOM 856 O O . PHE A 1 103 ? 2.064 12.709 -13.497 1.00 94.81 103 PHE A O 1
ATOM 863 N N . ILE A 1 104 ? 2.392 10.662 -14.339 1.00 96.50 104 ILE A N 1
ATOM 864 C CA . ILE A 1 104 ? 3.805 10.557 -13.939 1.00 96.50 104 ILE A CA 1
ATOM 865 C C . ILE A 1 104 ? 4.678 11.575 -14.681 1.00 96.50 104 ILE A C 1
ATOM 867 O O . ILE A 1 104 ? 5.328 12.417 -14.057 1.00 96.50 104 ILE A O 1
ATOM 871 N N . PHE A 1 105 ? 4.644 11.562 -16.011 1.00 95.69 105 PHE A N 1
ATOM 872 C CA . PHE A 1 105 ? 5.556 12.333 -16.859 1.00 95.69 105 PHE A CA 1
ATOM 873 C C . PHE A 1 105 ? 5.092 13.774 -17.118 1.00 95.69 105 PHE A C 1
ATOM 875 O O . PHE A 1 105 ? 5.847 14.572 -17.667 1.00 95.69 105 PHE A O 1
ATOM 882 N N . GLY A 1 106 ? 3.861 14.126 -16.737 1.00 94.25 106 GLY A N 1
ATOM 883 C CA . GLY A 1 106 ? 3.285 15.461 -16.924 1.00 94.25 106 GLY A CA 1
ATOM 884 C C . GLY A 1 106 ? 2.930 15.803 -18.374 1.00 94.25 106 GLY A C 1
ATOM 885 O O . GLY A 1 106 ? 2.659 16.966 -18.670 1.00 94.25 106 GLY A O 1
ATOM 886 N N . LYS A 1 107 ? 2.970 14.826 -19.290 1.00 92.38 107 LYS A N 1
ATOM 887 C CA . LYS A 1 107 ? 2.706 15.031 -20.718 1.00 92.38 107 LYS A CA 1
ATOM 888 C C . LYS A 1 107 ? 2.078 13.785 -21.359 1.00 92.38 107 LYS A C 1
ATOM 890 O O . LYS A 1 107 ? 2.582 12.681 -21.134 1.00 92.38 107 LYS A O 1
ATOM 895 N N . PRO A 1 108 ? 1.042 13.939 -22.205 1.00 91.62 108 PRO A N 1
ATOM 896 C CA . PRO A 1 108 ? 0.426 12.815 -22.900 1.00 91.62 108 PRO A CA 1
ATOM 897 C C . PRO A 1 108 ? 1.406 12.146 -23.872 1.00 91.62 108 PRO A C 1
ATOM 899 O O . PRO A 1 108 ? 2.214 12.809 -24.529 1.00 91.62 108 PRO A O 1
ATOM 902 N N . GLY A 1 109 ? 1.323 10.818 -23.971 1.00 89.06 109 GLY A N 1
ATOM 903 C CA . GLY A 1 109 ? 2.127 10.002 -24.889 1.00 89.06 109 GLY A CA 1
ATOM 904 C C . GLY A 1 109 ? 3.590 9.790 -24.480 1.00 89.06 109 GLY A C 1
ATOM 905 O O . GLY A 1 109 ? 4.314 9.096 -25.189 1.00 89.06 109 GLY A O 1
ATOM 906 N N . VAL A 1 110 ? 4.037 10.350 -23.352 1.00 91.88 110 VAL A N 1
ATOM 907 C CA . VAL A 1 110 ? 5.381 10.108 -22.809 1.00 91.88 110 VAL A CA 1
ATOM 908 C C . VAL A 1 110 ? 5.341 8.892 -21.892 1.00 91.88 110 VAL A C 1
ATOM 910 O O . VAL A 1 110 ? 4.483 8.811 -21.023 1.00 91.88 110 VAL A O 1
ATOM 913 N N . THR A 1 111 ? 6.267 7.949 -22.072 1.00 90.94 111 THR A N 1
ATOM 914 C CA . THR A 1 111 ? 6.338 6.711 -21.271 1.00 90.94 111 THR A CA 1
ATOM 915 C C . THR A 1 111 ? 7.683 6.511 -20.572 1.00 90.94 111 THR A C 1
ATOM 917 O O . THR A 1 111 ? 7.884 5.496 -19.906 1.00 90.94 111 THR A O 1
ATOM 920 N N . ARG A 1 112 ? 8.628 7.442 -20.745 1.00 92.81 112 ARG A N 1
ATOM 921 C CA . ARG A 1 112 ? 9.966 7.411 -20.144 1.00 92.81 112 ARG A CA 1
ATOM 922 C C . ARG A 1 112 ? 10.531 8.832 -20.077 1.00 92.81 112 ARG A C 1
ATOM 924 O O . ARG A 1 112 ? 10.253 9.636 -20.960 1.00 92.81 112 ARG A O 1
ATOM 931 N N . TYR A 1 113 ? 11.340 9.113 -19.059 1.00 95.25 113 TYR A N 1
ATOM 932 C CA . TYR A 1 113 ? 12.179 10.313 -19.012 1.00 95.25 113 TYR A CA 1
ATOM 933 C C . TYR A 1 113 ? 13.332 10.224 -20.023 1.00 95.25 113 TYR A C 1
ATOM 935 O O . TYR A 1 113 ? 13.808 9.130 -20.329 1.00 95.25 113 TYR A O 1
ATOM 943 N N . ASP A 1 114 ? 13.817 11.372 -20.495 1.00 94.44 114 ASP A N 1
ATOM 944 C CA . ASP A 1 114 ? 14.843 11.435 -21.546 1.00 94.44 114 ASP A CA 1
ATOM 945 C C . ASP A 1 114 ? 16.206 10.878 -21.102 1.00 94.44 114 ASP A C 1
ATOM 947 O O . ASP A 1 114 ? 16.944 10.306 -21.902 1.00 94.44 114 ASP A O 1
ATOM 951 N N . ASN A 1 115 ? 16.564 11.062 -19.829 1.00 96.12 115 ASN A N 1
ATOM 952 C CA . ASN A 1 115 ? 17.866 10.699 -19.267 1.00 96.12 115 ASN A CA 1
ATOM 953 C C . ASN A 1 115 ? 17.770 10.504 -17.734 1.00 96.12 115 ASN A C 1
ATOM 955 O O . ASN A 1 115 ? 16.782 10.936 -17.122 1.00 96.12 115 ASN A O 1
ATOM 959 N N . PRO A 1 116 ? 18.763 9.851 -17.094 1.00 96.94 116 PRO A N 1
ATOM 960 C CA . PRO A 1 116 ? 18.727 9.601 -15.654 1.00 96.94 116 PRO A CA 1
ATOM 961 C C . PRO A 1 116 ? 18.788 10.883 -14.818 1.00 96.94 116 PRO A C 1
ATOM 963 O O . PRO A 1 116 ? 18.280 10.891 -13.696 1.00 96.94 116 PRO A O 1
ATOM 966 N N . GLU A 1 117 ? 19.413 11.953 -15.314 1.00 97.56 117 GLU A N 1
ATOM 967 C CA . GLU A 1 117 ? 19.454 13.248 -14.629 1.00 97.56 117 GLU A CA 1
ATOM 968 C C . GLU A 1 117 ? 18.059 13.860 -14.513 1.00 97.56 117 GLU A C 1
ATOM 970 O O . GLU A 1 117 ? 17.717 14.391 -13.460 1.00 97.56 117 GLU A O 1
ATOM 975 N N . GLU A 1 118 ? 17.248 13.763 -15.566 1.00 96.44 118 GLU A N 1
ATOM 976 C CA . GLU A 1 118 ? 15.859 14.209 -15.559 1.00 96.44 118 GLU A CA 1
ATOM 977 C C . GLU A 1 118 ? 15.011 13.330 -14.647 1.00 96.44 118 GLU A C 1
ATOM 979 O O . GLU A 1 118 ? 14.336 13.856 -13.769 1.00 96.44 118 GLU A O 1
ATOM 984 N N . ALA A 1 119 ? 15.106 12.002 -14.774 1.00 96.75 119 ALA A N 1
ATOM 985 C CA . ALA A 1 119 ? 14.341 11.080 -13.937 1.00 96.75 119 ALA A CA 1
ATOM 986 C C . ALA A 1 119 ? 14.564 11.338 -12.436 1.00 96.75 119 ALA A C 1
ATOM 988 O O . ALA A 1 119 ? 13.601 11.435 -11.679 1.00 96.75 119 ALA A O 1
ATOM 989 N N . LYS A 1 120 ? 15.820 11.537 -12.011 1.00 97.00 120 LYS A N 1
ATOM 990 C CA . LYS A 1 120 ? 16.184 11.810 -10.608 1.00 97.00 120 LYS A CA 1
ATOM 991 C C . LYS A 1 120 ? 15.513 13.052 -10.018 1.00 97.00 120 LYS A C 1
ATOM 993 O O . LYS A 1 120 ? 15.317 13.081 -8.807 1.00 97.00 120 LYS A O 1
ATOM 998 N N . LYS A 1 121 ? 15.159 14.059 -10.827 1.00 97.56 121 LYS A N 1
ATOM 999 C CA . LYS A 1 121 ? 14.465 15.268 -10.339 1.00 97.56 121 LYS A CA 1
ATOM 1000 C C . LYS A 1 121 ? 13.059 14.970 -9.832 1.00 97.56 121 LYS A C 1
ATOM 1002 O O . LYS A 1 121 ? 12.568 15.707 -8.992 1.00 97.56 121 LYS A O 1
ATOM 1007 N N . HIS A 1 122 ? 12.454 13.894 -10.328 1.00 97.88 122 HIS A N 1
ATOM 1008 C CA . HIS A 1 122 ? 11.105 13.461 -9.972 1.00 97.88 122 HIS A CA 1
ATOM 1009 C C . HIS A 1 122 ? 11.122 12.317 -8.955 1.00 97.88 122 HIS A C 1
ATOM 1011 O O . HIS A 1 122 ? 10.103 11.659 -8.784 1.00 97.88 122 HIS A O 1
ATOM 1017 N N . MET A 1 123 ? 12.264 12.015 -8.324 1.00 98.31 123 MET A N 1
ATOM 1018 C CA . MET A 1 123 ? 12.371 10.937 -7.337 1.00 98.31 123 MET A CA 1
ATOM 1019 C C . MET A 1 123 ? 12.346 11.480 -5.911 1.00 98.31 123 MET A C 1
ATOM 1021 O O . MET A 1 123 ? 13.048 12.431 -5.573 1.00 98.31 123 MET A O 1
ATOM 1025 N N . VAL A 1 124 ? 11.615 10.791 -5.042 1.00 98.12 124 VAL A N 1
ATOM 1026 C CA . VAL A 1 124 ? 11.610 11.008 -3.596 1.00 98.12 124 VAL A CA 1
ATOM 1027 C C . VAL A 1 124 ? 11.969 9.709 -2.882 1.00 98.12 124 VAL A C 1
ATOM 1029 O O . VAL A 1 124 ? 11.600 8.619 -3.316 1.00 98.12 124 VAL A O 1
ATOM 1032 N N . THR A 1 125 ? 12.696 9.808 -1.768 1.00 98.19 125 THR A N 1
ATOM 1033 C CA . THR A 1 125 ? 12.902 8.664 -0.867 1.00 98.19 125 THR A CA 1
ATOM 1034 C C . THR A 1 125 ? 11.802 8.653 0.182 1.00 98.19 125 THR A C 1
ATOM 1036 O O . THR A 1 125 ? 11.683 9.599 0.961 1.00 98.19 125 THR A O 1
ATOM 1039 N N . VAL A 1 126 ? 11.032 7.571 0.242 1.00 96.38 126 VAL A N 1
ATOM 1040 C CA . VAL A 1 126 ? 10.035 7.352 1.294 1.00 96.38 126 VAL A CA 1
ATOM 1041 C C . VAL A 1 126 ? 10.557 6.348 2.313 1.00 96.38 126 VAL A C 1
ATOM 1043 O O . VAL A 1 126 ? 11.263 5.405 1.965 1.00 96.38 126 VAL A O 1
ATOM 1046 N N . THR A 1 127 ? 10.228 6.569 3.586 1.00 96.44 127 THR A N 1
ATOM 1047 C CA . THR A 1 127 ? 10.458 5.604 4.671 1.00 96.44 127 THR A CA 1
ATOM 1048 C C . THR A 1 127 ? 9.134 4.939 5.008 1.00 96.44 127 THR A C 1
ATOM 1050 O O . THR A 1 127 ? 8.151 5.642 5.241 1.00 96.44 127 THR A O 1
ATOM 1053 N N . VAL A 1 128 ? 9.116 3.612 5.049 1.00 96.62 128 VAL A N 1
ATOM 1054 C CA . VAL A 1 128 ? 7.912 2.806 5.267 1.00 96.62 128 VAL A CA 1
ATOM 1055 C C . VAL A 1 128 ? 8.096 1.853 6.442 1.00 96.62 128 VAL A C 1
ATOM 1057 O O . VAL A 1 128 ? 9.196 1.343 6.666 1.00 96.62 128 VAL A O 1
ATOM 1060 N N . ASP A 1 129 ? 7.025 1.620 7.197 1.00 95.69 129 ASP A N 1
ATOM 1061 C CA . ASP A 1 129 ? 7.008 0.611 8.256 1.00 95.69 129 ASP A CA 1
ATOM 1062 C C . ASP A 1 129 ? 6.823 -0.783 7.641 1.00 95.69 129 ASP A C 1
ATOM 1064 O O . ASP A 1 129 ? 6.000 -0.983 6.746 1.00 95.69 129 ASP A O 1
ATOM 1068 N N . VAL A 1 130 ? 7.596 -1.760 8.117 1.00 98.38 130 VAL A N 1
ATOM 1069 C CA . VAL A 1 130 ? 7.574 -3.142 7.613 1.00 98.38 130 VAL A CA 1
ATOM 1070 C C . VAL A 1 130 ? 7.659 -4.151 8.752 1.00 98.38 130 VAL A C 1
ATOM 1072 O O . VAL A 1 130 ? 8.126 -3.838 9.849 1.00 98.38 130 VAL A O 1
ATOM 1075 N N . TRP A 1 131 ? 7.261 -5.394 8.492 1.00 98.44 131 TRP A N 1
ATOM 1076 C CA . TRP A 1 131 ? 7.602 -6.518 9.362 1.00 98.44 131 TRP A CA 1
ATOM 1077 C C . TRP A 1 131 ? 8.897 -7.172 8.883 1.00 98.44 131 TRP A C 1
ATOM 1079 O O . TRP A 1 131 ? 9.089 -7.365 7.689 1.00 98.44 131 TRP A O 1
ATOM 1089 N N . LYS A 1 132 ? 9.779 -7.545 9.807 1.00 98.19 132 LYS A N 1
ATOM 1090 C CA . LYS A 1 132 ? 10.951 -8.397 9.549 1.00 98.19 132 LYS A CA 1
ATOM 1091 C C . LYS A 1 132 ? 10.869 -9.655 10.396 1.00 98.19 132 LYS A C 1
ATOM 1093 O O . LYS A 1 132 ? 10.169 -9.658 11.403 1.00 98.19 132 LYS A O 1
ATOM 1098 N N . ILE A 1 133 ? 11.582 -10.705 10.005 1.00 97.38 133 ILE A N 1
ATOM 1099 C CA . ILE A 1 133 ? 11.743 -11.921 10.807 1.00 97.38 133 ILE A CA 1
ATOM 1100 C C . ILE A 1 133 ? 13.140 -11.917 11.431 1.00 97.38 133 ILE A C 1
ATOM 1102 O O . ILE A 1 133 ? 14.132 -11.653 10.751 1.00 97.38 133 ILE A O 1
ATOM 1106 N N . ASP A 1 134 ? 13.218 -12.170 12.736 1.00 95.81 134 ASP A N 1
ATOM 1107 C CA . ASP A 1 134 ? 14.489 -12.324 13.436 1.00 95.81 134 ASP A CA 1
ATOM 1108 C C . ASP A 1 134 ? 15.103 -13.720 13.215 1.00 95.81 134 ASP A C 1
ATOM 1110 O O . ASP A 1 134 ? 14.517 -14.611 12.601 1.00 95.81 134 ASP A O 1
ATOM 1114 N N . LYS A 1 135 ? 16.300 -13.943 13.763 1.00 94.44 135 LYS A N 1
ATOM 1115 C CA . LYS A 1 135 ? 17.005 -15.232 13.663 1.00 94.44 135 LYS A CA 1
ATOM 1116 C C . LYS A 1 135 ? 16.249 -16.433 14.259 1.00 94.44 135 LYS A C 1
ATOM 1118 O O . LYS A 1 135 ? 16.657 -17.563 14.019 1.00 94.44 135 LYS A O 1
ATOM 1123 N N . ASN A 1 136 ? 15.211 -16.200 15.063 1.00 94.81 136 ASN A N 1
ATOM 1124 C CA . ASN A 1 136 ? 14.400 -17.231 15.707 1.00 94.81 136 ASN A CA 1
ATOM 1125 C C . ASN A 1 136 ? 13.056 -17.450 14.988 1.00 94.81 136 ASN A C 1
ATOM 1127 O O . ASN A 1 136 ? 12.232 -18.218 15.480 1.00 94.81 136 ASN A O 1
ATOM 1131 N N . GLY A 1 137 ? 12.805 -16.770 13.864 1.00 93.94 137 GLY A N 1
ATOM 1132 C CA . GLY A 1 137 ? 11.525 -16.844 13.157 1.00 93.94 137 GLY A CA 1
ATOM 1133 C C . GLY A 1 137 ? 10.458 -15.882 13.690 1.00 93.94 137 GLY A C 1
ATOM 1134 O O . GLY A 1 137 ? 9.312 -15.931 13.246 1.00 93.94 137 GLY A O 1
ATOM 1135 N N . GLN A 1 138 ? 10.784 -14.998 14.638 1.00 96.19 138 GLN A N 1
ATOM 1136 C CA . GLN A 1 138 ? 9.807 -14.082 15.219 1.00 96.19 138 GLN A CA 1
ATOM 1137 C C . GLN A 1 138 ? 9.679 -12.804 14.384 1.00 96.19 138 GLN A C 1
ATOM 1139 O O . GLN A 1 138 ? 10.659 -12.104 14.126 1.00 96.19 138 GLN A O 1
ATOM 1144 N N . LYS A 1 139 ? 8.439 -12.462 14.012 1.00 96.88 139 LYS A N 1
ATOM 1145 C CA . LYS A 1 139 ? 8.124 -11.206 13.324 1.00 96.88 139 LYS A CA 1
ATOM 1146 C C . LYS A 1 139 ? 8.254 -10.005 14.272 1.00 96.88 139 LYS A C 1
ATOM 1148 O O . LYS A 1 139 ? 7.681 -10.016 15.364 1.00 96.88 139 LYS A O 1
ATOM 1153 N N . TYR A 1 140 ? 8.934 -8.947 13.841 1.00 96.81 140 TYR A N 1
ATOM 1154 C CA . TYR A 1 140 ? 9.090 -7.691 14.581 1.00 96.81 140 TYR A CA 1
ATOM 1155 C C . TYR A 1 140 ? 8.949 -6.464 13.657 1.00 96.81 140 TYR A C 1
ATOM 1157 O O . TYR A 1 140 ? 9.244 -6.568 12.463 1.00 96.81 140 TYR A O 1
ATOM 1165 N N . PRO A 1 141 ? 8.480 -5.310 14.169 1.00 96.88 141 PRO A N 1
ATOM 1166 C CA . PRO A 1 141 ? 8.340 -4.101 13.365 1.00 96.88 141 PRO A CA 1
ATOM 1167 C C . PRO A 1 141 ? 9.706 -3.472 13.068 1.00 96.88 141 PRO A C 1
ATOM 1169 O O . PRO A 1 141 ? 10.588 -3.418 13.927 1.00 96.88 141 PRO A O 1
ATOM 1172 N N . SER A 1 142 ? 9.878 -2.967 11.854 1.00 97.88 142 SER A N 1
ATOM 1173 C CA . SER A 1 142 ? 11.084 -2.290 11.385 1.00 97.88 142 SER A CA 1
ATOM 1174 C C . SER A 1 142 ? 10.719 -1.209 10.365 1.00 97.88 142 SER A C 1
ATOM 1176 O O . SER A 1 142 ? 9.541 -0.933 10.144 1.00 97.88 142 SER A O 1
ATOM 1178 N N . LYS A 1 143 ? 11.731 -0.590 9.757 1.00 96.81 143 LYS A N 1
ATOM 1179 C CA . LYS A 1 143 ? 11.567 0.401 8.695 1.00 96.81 143 LYS A CA 1
ATOM 1180 C C . LYS A 1 143 ? 12.456 0.060 7.512 1.00 96.81 143 LYS A C 1
ATOM 1182 O O . LYS A 1 143 ? 13.560 -0.445 7.708 1.00 96.81 143 LYS A O 1
ATOM 1187 N N . GLU A 1 144 ? 11.981 0.384 6.321 1.00 98.00 144 GLU A N 1
ATOM 1188 C CA . GLU A 1 144 ? 12.737 0.328 5.070 1.00 98.00 144 GLU A CA 1
ATOM 1189 C C . GLU A 1 144 ? 12.598 1.646 4.313 1.00 98.00 144 GLU A C 1
ATOM 1191 O O . GLU A 1 144 ? 11.698 2.447 4.591 1.00 98.00 144 GLU A O 1
ATOM 1196 N N . THR A 1 145 ? 13.497 1.882 3.361 1.00 97.88 145 THR A N 1
ATOM 1197 C CA . THR A 1 145 ? 13.409 3.030 2.458 1.00 97.88 145 THR A CA 1
ATOM 1198 C C . THR A 1 145 ? 13.315 2.582 1.010 1.00 97.88 145 THR A C 1
ATOM 1200 O O . THR A 1 145 ? 13.890 1.574 0.610 1.00 97.88 145 THR A O 1
ATOM 1203 N N . VAL A 1 146 ? 12.580 3.346 0.206 1.00 98.31 146 VAL A N 1
ATOM 1204 C CA . VAL A 1 146 ? 12.456 3.105 -1.233 1.00 98.31 146 VAL A CA 1
ATOM 1205 C C . VAL A 1 146 ? 12.404 4.435 -1.976 1.00 98.31 146 VAL A C 1
ATOM 1207 O O . VAL A 1 146 ? 11.769 5.386 -1.521 1.00 98.31 146 VAL A O 1
ATOM 1210 N N . GLN A 1 147 ? 13.114 4.524 -3.102 1.00 98.44 147 GLN A N 1
ATOM 1211 C CA . GLN A 1 147 ? 12.997 5.662 -4.013 1.00 98.44 147 GLN A CA 1
ATOM 1212 C C . GLN A 1 147 ? 11.875 5.413 -5.013 1.00 98.44 147 GLN A C 1
ATOM 1214 O O . GLN A 1 147 ? 11.879 4.390 -5.695 1.00 98.44 147 GLN A O 1
ATOM 1219 N N . VAL A 1 148 ? 10.943 6.351 -5.111 1.00 98.69 148 VAL A N 1
ATOM 1220 C CA . VAL A 1 148 ? 9.787 6.304 -6.017 1.00 98.69 148 VAL A CA 1
ATOM 1221 C C . VAL A 1 148 ? 9.578 7.671 -6.652 1.00 98.69 148 VAL A C 1
ATOM 1223 O O . VAL A 1 148 ? 10.191 8.652 -6.233 1.00 98.69 148 VAL A O 1
ATOM 1226 N N . ASN A 1 149 ? 8.705 7.750 -7.650 1.00 98.25 149 ASN A N 1
ATOM 1227 C CA . ASN A 1 149 ? 8.289 9.022 -8.218 1.00 98.25 149 ASN A CA 1
ATOM 1228 C C . ASN A 1 149 ? 7.646 9.900 -7.132 1.00 98.25 149 ASN A C 1
ATOM 1230 O O . ASN A 1 149 ? 6.840 9.400 -6.345 1.00 98.25 149 ASN A O 1
ATOM 1234 N N . GLU A 1 150 ? 7.945 11.197 -7.101 1.00 96.94 150 GLU A N 1
ATOM 1235 C CA . GLU A 1 150 ? 7.409 12.131 -6.102 1.00 96.94 150 GLU A CA 1
ATOM 1236 C C . GLU A 1 150 ? 5.877 12.135 -6.064 1.00 96.94 150 GLU A C 1
ATOM 1238 O O . GLU A 1 150 ? 5.284 12.191 -4.988 1.00 96.94 150 GLU A O 1
ATOM 1243 N N . LYS A 1 151 ? 5.229 11.934 -7.217 1.00 95.62 151 LYS A N 1
ATOM 1244 C CA . LYS A 1 151 ? 3.768 11.859 -7.336 1.00 95.62 151 LYS A CA 1
ATOM 1245 C C . LYS A 1 151 ? 3.155 10.596 -6.729 1.00 95.62 151 LYS A C 1
ATOM 1247 O O . LYS A 1 151 ? 1.946 10.542 -6.531 1.00 95.62 151 LYS A O 1
ATOM 1252 N N . LEU A 1 152 ? 3.970 9.579 -6.455 1.00 97.06 152 LEU A N 1
ATOM 1253 C CA . LEU A 1 152 ? 3.555 8.318 -5.839 1.00 97.06 152 LEU A CA 1
ATOM 1254 C C . LEU A 1 152 ? 3.976 8.221 -4.366 1.00 97.06 152 LEU A C 1
ATOM 1256 O O . LEU A 1 152 ? 3.593 7.264 -3.700 1.00 97.06 152 LEU A O 1
ATOM 1260 N N . GLY A 1 153 ? 4.739 9.185 -3.838 1.00 96.00 153 GLY A N 1
ATOM 1261 C CA . GLY A 1 153 ? 5.336 9.101 -2.502 1.00 96.00 153 GLY A CA 1
ATOM 1262 C C . GLY A 1 153 ? 4.321 8.848 -1.382 1.00 96.00 153 GLY A C 1
ATOM 1263 O O . GLY A 1 153 ? 4.483 7.90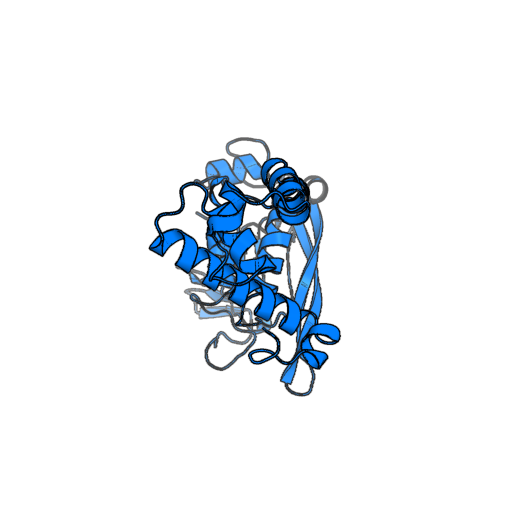3 -0.607 1.00 96.00 153 GLY A O 1
ATOM 1264 N N . GLU A 1 154 ? 3.251 9.644 -1.323 1.00 92.00 154 GLU A N 1
ATOM 1265 C CA . GLU A 1 154 ? 2.209 9.485 -0.296 1.00 92.00 154 GLU A CA 1
ATOM 1266 C C . GLU A 1 154 ? 1.382 8.212 -0.498 1.00 92.00 154 GLU A C 1
ATOM 1268 O O . GLU A 1 154 ? 1.148 7.468 0.457 1.00 92.00 154 GLU A O 1
ATOM 1273 N N . GLN A 1 155 ? 1.050 7.874 -1.750 1.00 95.19 155 GLN A N 1
ATOM 1274 C CA . GLN A 1 155 ? 0.366 6.618 -2.063 1.00 95.19 155 GLN A CA 1
ATOM 1275 C C . GLN A 1 155 ? 1.175 5.406 -1.584 1.00 95.19 155 GLN A C 1
ATOM 1277 O O . GLN A 1 155 ? 0.628 4.487 -0.980 1.00 95.19 155 GLN A O 1
ATOM 1282 N N . VAL A 1 156 ? 2.490 5.406 -1.817 1.00 97.75 156 VAL A N 1
ATOM 1283 C CA . VAL A 1 156 ? 3.384 4.322 -1.399 1.00 97.75 156 VAL A CA 1
ATOM 1284 C C . VAL A 1 156 ? 3.438 4.229 0.126 1.00 97.75 156 VAL A C 1
ATOM 1286 O O . VAL A 1 156 ? 3.282 3.135 0.668 1.00 97.75 156 VAL A O 1
ATOM 1289 N N . LYS A 1 157 ? 3.571 5.347 0.852 1.00 95.75 157 LYS A N 1
ATOM 1290 C CA . LYS A 1 157 ? 3.503 5.332 2.327 1.00 95.75 157 LYS A CA 1
ATOM 1291 C C . LYS A 1 157 ? 2.190 4.736 2.831 1.00 95.75 157 LYS A C 1
ATOM 1293 O O . LYS A 1 157 ? 2.205 3.937 3.769 1.00 95.75 157 LYS A O 1
ATOM 1298 N N . GLN A 1 158 ? 1.070 5.084 2.207 1.00 93.44 158 GLN A N 1
ATOM 1299 C CA . GLN A 1 158 ? -0.248 4.570 2.568 1.00 93.44 158 GLN A CA 1
ATOM 1300 C C . GLN A 1 158 ? -0.388 3.070 2.277 1.00 93.44 158 GLN A C 1
ATOM 1302 O O . GLN A 1 158 ? -0.824 2.326 3.157 1.00 93.44 158 GLN A O 1
ATOM 1307 N N . ILE A 1 159 ? 0.054 2.608 1.103 1.00 97.12 159 ILE A N 1
ATOM 1308 C CA . ILE A 1 159 ? 0.098 1.184 0.734 1.00 97.12 159 ILE A CA 1
ATOM 1309 C C . ILE A 1 159 ? 0.870 0.385 1.790 1.00 97.12 159 ILE A C 1
ATOM 1311 O O . ILE A 1 159 ? 0.340 -0.573 2.354 1.00 97.12 159 ILE A O 1
ATOM 1315 N N . PHE A 1 160 ? 2.100 0.795 2.114 1.00 97.88 160 PHE A N 1
ATOM 1316 C CA . PHE A 1 160 ? 2.914 0.073 3.094 1.00 97.88 160 PHE A CA 1
ATOM 1317 C C . PHE A 1 160 ? 2.352 0.170 4.515 1.00 97.88 160 PHE A C 1
ATOM 1319 O O . PHE A 1 160 ? 2.435 -0.800 5.265 1.00 97.88 160 PHE A O 1
ATOM 1326 N N . THR A 1 161 ? 1.715 1.285 4.880 1.00 95.19 161 THR A N 1
ATOM 1327 C CA . THR A 1 161 ? 1.018 1.417 6.169 1.00 95.19 161 THR A CA 1
ATOM 1328 C C . THR A 1 161 ? -0.141 0.424 6.283 1.00 95.19 161 THR A C 1
ATOM 1330 O O . THR A 1 161 ? -0.318 -0.202 7.331 1.00 95.19 161 THR A O 1
ATOM 1333 N N . GLU A 1 162 ? -0.930 0.233 5.223 1.00 94.19 162 GLU A N 1
ATOM 1334 C CA . GLU A 1 162 ? -1.991 -0.779 5.209 1.00 94.19 162 GLU A CA 1
ATOM 1335 C C . GLU A 1 162 ? -1.426 -2.203 5.270 1.00 94.19 162 GLU A C 1
ATOM 1337 O O . GLU A 1 162 ? -1.926 -3.019 6.046 1.00 94.19 162 GLU A O 1
ATOM 1342 N N . ILE A 1 163 ? -0.351 -2.494 4.528 1.00 97.06 163 ILE A N 1
ATOM 1343 C CA . ILE A 1 163 ? 0.329 -3.801 4.572 1.00 97.06 163 ILE A CA 1
ATOM 1344 C C . ILE A 1 163 ? 0.847 -4.084 5.985 1.00 97.06 163 ILE A C 1
ATOM 1346 O O . ILE A 1 163 ? 0.608 -5.165 6.529 1.00 97.06 163 ILE A O 1
ATOM 1350 N N . PHE A 1 164 ? 1.505 -3.109 6.612 1.00 95.94 164 PHE A N 1
ATOM 1351 C CA . PHE A 1 164 ? 2.049 -3.221 7.964 1.00 95.94 164 PHE A CA 1
ATOM 1352 C C . PHE A 1 164 ? 0.966 -3.495 9.014 1.00 95.94 164 PHE A C 1
ATOM 1354 O O . PHE A 1 164 ? 1.171 -4.298 9.928 1.00 95.94 164 PHE A O 1
ATOM 1361 N N . ASN A 1 165 ? -0.197 -2.857 8.874 1.00 89.50 165 ASN A N 1
ATOM 1362 C CA . ASN A 1 165 ? -1.328 -3.030 9.784 1.00 89.50 165 ASN A CA 1
ATOM 1363 C C . ASN A 1 165 ? -2.197 -4.256 9.460 1.00 89.50 165 ASN A C 1
ATOM 1365 O O . ASN A 1 165 ? -3.087 -4.595 10.247 1.00 89.50 165 ASN A O 1
ATOM 1369 N N . SER A 1 166 ? -1.953 -4.936 8.337 1.00 92.38 166 SER A N 1
ATOM 1370 C CA . SER A 1 166 ? -2.699 -6.135 7.962 1.00 92.38 166 SER A CA 1
ATOM 1371 C C . SER A 1 166 ? -2.456 -7.292 8.954 1.00 92.38 166 SER A C 1
ATOM 1373 O O . SER A 1 166 ? -1.356 -7.434 9.503 1.00 92.38 166 SER A O 1
ATOM 1375 N N . PRO A 1 167 ? -3.449 -8.177 9.182 1.00 90.75 167 PRO A N 1
ATOM 1376 C CA . PRO A 1 167 ? -3.279 -9.339 10.058 1.00 90.75 167 PRO A CA 1
ATOM 1377 C C . PRO A 1 167 ? -2.165 -10.303 9.624 1.00 90.75 167 PRO A C 1
ATOM 1379 O O . PRO A 1 167 ? -1.587 -10.978 10.475 1.00 90.75 167 PRO A O 1
ATOM 1382 N N . GLU A 1 168 ? -1.861 -10.358 8.323 1.00 94.12 168 GLU A N 1
ATOM 1383 C CA . GLU A 1 168 ? -0.826 -11.223 7.742 1.00 94.12 168 GLU A CA 1
ATOM 1384 C C . GLU A 1 168 ? 0.572 -10.885 8.277 1.00 94.12 168 GLU A C 1
ATOM 1386 O O . GLU A 1 168 ? 1.403 -11.782 8.467 1.00 94.12 168 GLU A O 1
ATOM 1391 N N . LYS A 1 169 ? 0.824 -9.599 8.576 1.00 96.06 169 LYS A N 1
ATOM 1392 C CA . LYS A 1 169 ? 2.145 -9.089 8.975 1.00 96.06 169 LYS A CA 1
ATOM 1393 C C . LYS A 1 169 ? 3.219 -9.595 8.013 1.00 96.06 169 LYS A C 1
ATOM 1395 O O . LYS A 1 169 ? 4.141 -10.307 8.424 1.00 96.06 169 LYS A O 1
ATOM 1400 N N . PHE A 1 170 ? 3.025 -9.333 6.724 1.00 98.12 170 PHE A N 1
ATOM 1401 C CA . PHE A 1 170 ? 3.894 -9.852 5.675 1.00 98.12 170 PHE A CA 1
ATOM 1402 C C . PHE A 1 170 ? 5.350 -9.378 5.884 1.00 98.12 170 PHE A C 1
ATOM 1404 O O . PHE A 1 170 ? 5.582 -8.167 5.967 1.00 98.12 170 PHE A O 1
ATOM 1411 N N . PRO A 1 171 ? 6.327 -10.292 6.027 1.00 98.19 171 PRO A N 1
ATOM 1412 C CA . PRO A 1 171 ? 7.733 -9.947 6.199 1.00 98.19 171 PRO A CA 1
ATOM 1413 C C . PRO A 1 171 ? 8.379 -9.398 4.925 1.00 98.19 171 PRO A C 1
ATOM 1415 O O . PRO A 1 171 ? 8.268 -9.975 3.846 1.00 98.19 171 PRO A O 1
ATOM 1418 N N . ILE A 1 172 ? 9.141 -8.318 5.066 1.00 98.31 172 ILE A N 1
ATOM 1419 C CA . ILE A 1 172 ? 9.881 -7.679 3.981 1.00 98.31 172 ILE A CA 1
ATOM 1420 C C . ILE A 1 172 ? 11.370 -7.661 4.338 1.00 98.31 172 ILE A C 1
ATOM 1422 O O . ILE A 1 172 ? 11.807 -6.990 5.275 1.00 98.31 172 ILE A O 1
ATOM 1426 N N . LYS A 1 173 ? 12.148 -8.434 3.581 1.00 94.88 173 LYS A N 1
ATOM 1427 C CA . LYS A 1 173 ? 13.610 -8.538 3.643 1.00 94.88 173 LYS A CA 1
ATOM 1428 C C . LYS A 1 173 ? 14.282 -7.436 2.830 1.00 94.88 173 LYS A C 1
ATOM 1430 O O . LYS A 1 173 ? 15.316 -6.923 3.251 1.00 94.88 173 LYS A O 1
ATOM 1435 N N . SER A 1 174 ? 13.716 -7.102 1.674 1.00 94.94 174 SER A N 1
ATOM 1436 C CA . SER A 1 174 ? 14.260 -6.104 0.755 1.00 94.94 174 SER A CA 1
ATOM 1437 C C . SER A 1 174 ? 13.157 -5.421 -0.047 1.00 94.94 174 SER A C 1
ATOM 1439 O O . SER A 1 174 ? 12.154 -6.044 -0.400 1.00 94.94 174 SER A O 1
ATOM 1441 N N . ILE A 1 175 ? 13.377 -4.137 -0.336 1.00 97.38 175 ILE A N 1
ATOM 1442 C CA . ILE A 1 175 ? 12.546 -3.322 -1.221 1.00 97.38 175 ILE A CA 1
ATOM 1443 C C . ILE A 1 175 ? 13.459 -2.664 -2.253 1.00 97.38 175 ILE A C 1
ATOM 1445 O O . ILE A 1 175 ? 14.493 -2.097 -1.896 1.00 97.38 175 ILE A O 1
ATOM 1449 N N . GLY A 1 176 ? 13.078 -2.720 -3.525 1.00 96.88 176 GLY A N 1
ATOM 1450 C CA . GLY A 1 176 ? 13.779 -2.038 -4.606 1.00 96.88 176 GLY A CA 1
ATOM 1451 C C . GLY A 1 176 ? 12.840 -1.135 -5.400 1.00 96.88 176 GLY A C 1
ATOM 1452 O O . GLY A 1 176 ? 11.853 -1.616 -5.931 1.00 96.88 176 GLY A O 1
ATOM 1453 N N . GLY A 1 177 ? 13.169 0.153 -5.528 1.00 97.69 177 GLY A N 1
ATOM 1454 C CA . GLY A 1 177 ? 12.376 1.138 -6.279 1.00 97.69 177 GLY A CA 1
ATOM 1455 C C . GLY A 1 177 ? 13.072 1.618 -7.554 1.00 97.69 177 GLY A C 1
ATOM 1456 O O . GLY A 1 177 ? 13.477 0.804 -8.379 1.00 97.69 177 GLY A O 1
ATOM 1457 N N . TYR A 1 178 ? 13.237 2.935 -7.704 1.00 97.94 178 TYR A N 1
ATOM 1458 C CA . TYR A 1 178 ? 13.869 3.580 -8.861 1.00 97.94 178 TYR A CA 1
ATOM 1459 C C . TYR A 1 178 ? 15.235 2.983 -9.229 1.00 97.94 178 TYR A C 1
ATOM 1461 O O . TYR A 1 178 ? 16.168 2.994 -8.421 1.00 97.94 178 TYR A O 1
ATOM 1469 N N . ARG A 1 179 ? 15.356 2.526 -10.482 1.00 96.69 179 ARG A N 1
ATOM 1470 C CA . ARG A 1 179 ? 16.596 2.053 -11.118 1.00 96.69 179 ARG A CA 1
ATOM 1471 C C . ARG A 1 179 ? 16.544 2.400 -12.608 1.00 96.69 179 ARG A C 1
ATOM 1473 O O . ARG A 1 179 ? 15.599 2.035 -13.300 1.00 96.69 179 ARG A O 1
ATOM 1480 N N . TRP A 1 180 ? 17.526 3.161 -13.094 1.00 95.44 180 TRP A N 1
ATOM 1481 C CA . TRP A 1 180 ? 17.506 3.724 -14.454 1.00 95.44 180 TRP A CA 1
ATOM 1482 C C . TRP A 1 180 ? 17.731 2.682 -15.558 1.00 95.44 180 TRP A C 1
ATOM 1484 O O . TRP A 1 180 ? 17.068 2.728 -16.597 1.00 95.44 180 TRP A O 1
ATOM 1494 N N . ASP A 1 181 ? 18.659 1.754 -15.326 1.00 91.94 181 ASP A N 1
ATOM 1495 C CA . ASP A 1 181 ? 19.102 0.762 -16.314 1.00 91.94 181 ASP A CA 1
ATOM 1496 C C . ASP A 1 181 ? 18.176 -0.466 -16.398 1.00 91.94 181 ASP A C 1
ATOM 1498 O O . ASP A 1 181 ? 18.533 -1.489 -16.978 1.00 91.94 181 ASP A O 1
ATOM 1502 N N . GLU A 1 182 ? 16.976 -0.361 -15.826 1.00 89.25 182 GLU A N 1
ATOM 1503 C CA . GLU A 1 182 ? 15.965 -1.415 -15.807 1.00 89.25 182 GLU A CA 1
ATOM 1504 C C . GLU A 1 182 ? 14.735 -1.065 -16.663 1.00 89.25 182 GLU A C 1
ATOM 1506 O O . GLU A 1 182 ? 14.730 -0.102 -17.439 1.00 89.25 182 GLU A O 1
ATOM 1511 N N . TYR A 1 183 ? 13.697 -1.894 -16.564 1.00 85.06 183 TYR A N 1
ATOM 1512 C CA . TYR A 1 183 ? 12.480 -1.835 -17.371 1.00 85.06 183 TYR A CA 1
ATOM 1513 C C . TYR A 1 183 ? 11.231 -1.696 -16.478 1.00 85.06 183 TYR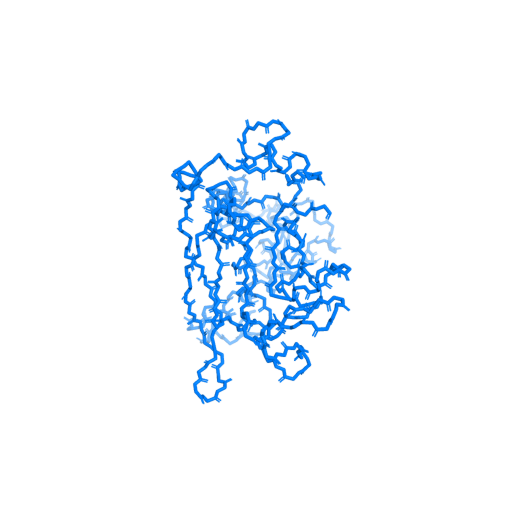 A C 1
ATOM 1515 O O . TYR A 1 183 ? 11.333 -1.424 -15.281 1.00 85.06 183 TYR A O 1
ATOM 1523 N N . ASP A 1 184 ? 10.046 -1.775 -17.088 1.00 83.12 184 ASP A N 1
ATOM 1524 C CA . ASP A 1 184 ? 8.748 -2.007 -16.425 1.00 83.12 184 ASP A CA 1
ATOM 1525 C C . ASP A 1 184 ? 8.336 -1.017 -15.315 1.00 83.12 184 ASP A C 1
ATOM 1527 O O . ASP A 1 184 ? 7.522 -1.295 -14.439 1.00 83.12 184 ASP A O 1
ATOM 1531 N N . GLY A 1 185 ? 8.831 0.220 -15.413 1.00 92.44 185 GLY A N 1
ATOM 1532 C CA . GLY A 1 185 ? 8.453 1.335 -14.539 1.00 92.44 185 GLY A CA 1
ATOM 1533 C C . GLY A 1 185 ? 9.517 1.720 -13.513 1.00 92.44 185 GLY A C 1
ATOM 1534 O O . GLY A 1 185 ? 9.440 2.828 -12.972 1.00 92.44 185 GLY A O 1
ATOM 1535 N N . HIS A 1 186 ? 10.563 0.905 -13.314 1.00 96.50 186 HIS A N 1
ATOM 1536 C CA 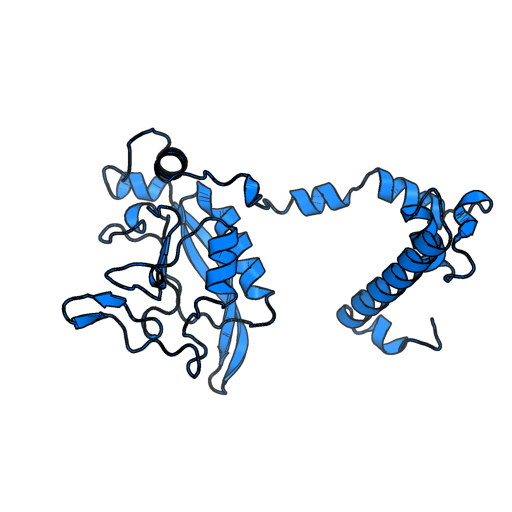. HIS A 1 186 ? 11.694 1.266 -12.446 1.00 96.50 186 HIS A CA 1
ATOM 1537 C C . HIS A 1 186 ? 12.375 2.578 -12.864 1.00 96.50 186 HIS A C 1
ATOM 1539 O O . HIS A 1 186 ? 12.578 3.424 -11.988 1.00 96.50 186 HIS A O 1
ATOM 1545 N N . PRO A 1 187 ? 12.635 2.856 -14.160 1.00 96.50 187 PRO A N 1
ATOM 1546 C CA . PRO A 1 187 ? 13.239 4.129 -14.570 1.00 96.50 187 PRO A CA 1
ATOM 1547 C C . PRO A 1 187 ? 12.344 5.350 -14.330 1.00 96.50 187 PRO A C 1
ATOM 1549 O O . PRO A 1 187 ? 12.817 6.482 -14.394 1.00 96.50 187 PRO A O 1
ATOM 1552 N N . ALA A 1 188 ? 11.049 5.140 -14.087 1.00 96.75 188 ALA A N 1
ATOM 1553 C CA . ALA A 1 188 ? 10.089 6.196 -13.792 1.00 96.75 188 ALA A CA 1
ATOM 1554 C C . ALA A 1 188 ? 9.818 6.354 -12.286 1.00 96.75 188 ALA A C 1
ATOM 1556 O O . ALA A 1 188 ? 9.020 7.210 -11.909 1.00 96.75 188 ALA A O 1
ATOM 1557 N N . GLY A 1 189 ? 10.437 5.525 -11.433 1.00 97.81 189 GLY A N 1
ATOM 1558 C CA . GLY A 1 189 ? 10.109 5.447 -10.006 1.00 97.81 189 GLY A CA 1
ATOM 1559 C C . GLY A 1 189 ? 8.691 4.929 -9.746 1.00 97.81 189 GLY A C 1
ATOM 1560 O O . GLY A 1 189 ? 8.109 5.224 -8.707 1.00 97.81 189 GLY A O 1
ATOM 1561 N N . ALA A 1 190 ? 8.118 4.203 -10.704 1.00 97.75 190 ALA A N 1
ATOM 1562 C CA . ALA A 1 190 ? 6.727 3.761 -10.703 1.00 97.75 190 ALA A CA 1
ATOM 1563 C C . ALA A 1 190 ? 6.592 2.233 -10.576 1.00 97.75 190 ALA A C 1
ATOM 1565 O O . ALA A 1 190 ? 5.538 1.684 -10.886 1.00 97.75 190 ALA A O 1
ATOM 1566 N N . ALA A 1 191 ? 7.661 1.566 -10.136 1.00 97.75 191 ALA A N 1
ATOM 1567 C CA . ALA A 1 191 ? 7.700 0.143 -9.838 1.00 97.75 191 ALA A CA 1
ATOM 1568 C C . ALA A 1 191 ? 8.442 -0.121 -8.521 1.00 97.75 191 ALA A C 1
ATOM 1570 O O . ALA A 1 191 ? 9.344 0.638 -8.146 1.00 97.75 191 ALA A O 1
ATOM 1571 N N . ILE A 1 192 ? 8.038 -1.181 -7.824 1.00 98.31 192 ILE A N 1
ATOM 1572 C CA . ILE A 1 192 ? 8.605 -1.638 -6.559 1.00 98.31 192 ILE A CA 1
ATOM 1573 C C . ILE A 1 192 ? 8.729 -3.160 -6.607 1.00 98.31 192 ILE A C 1
ATOM 1575 O O . ILE A 1 192 ? 7.735 -3.846 -6.827 1.00 98.31 192 ILE A O 1
ATOM 1579 N N . ASP A 1 193 ? 9.924 -3.669 -6.316 1.00 97.50 193 ASP A N 1
ATOM 1580 C CA . ASP A 1 193 ? 10.157 -5.094 -6.095 1.00 97.50 193 ASP A CA 1
ATOM 1581 C C . ASP A 1 193 ? 10.276 -5.395 -4.606 1.00 97.50 193 ASP A C 1
ATOM 1583 O O . ASP A 1 193 ? 10.966 -4.676 -3.872 1.00 97.50 193 ASP A O 1
ATOM 1587 N N . ILE A 1 194 ? 9.645 -6.481 -4.165 1.00 97.94 194 ILE A N 1
ATOM 1588 C CA . ILE A 1 194 ? 9.679 -6.940 -2.773 1.00 97.94 194 ILE A CA 1
ATOM 1589 C C . ILE A 1 194 ? 10.250 -8.356 -2.706 1.00 97.94 194 ILE A C 1
ATOM 1591 O O . ILE A 1 194 ? 9.777 -9.264 -3.389 1.00 97.94 194 ILE A O 1
ATOM 1595 N N . ASN A 1 195 ? 11.240 -8.556 -1.830 1.00 96.81 195 ASN A N 1
ATOM 1596 C CA . ASN A 1 195 ? 11.856 -9.857 -1.541 1.00 96.81 195 ASN A CA 1
ATOM 1597 C C . ASN A 1 195 ? 12.304 -10.617 -2.806 1.00 96.81 195 ASN A C 1
ATOM 1599 O O . ASN A 1 195 ? 11.978 -11.788 -2.968 1.00 96.81 195 ASN A O 1
ATOM 1603 N N . TRP A 1 196 ? 13.050 -9.962 -3.699 1.00 91.62 196 TRP A N 1
ATOM 1604 C CA . TRP A 1 196 ? 13.425 -10.488 -5.023 1.00 91.62 196 TRP A CA 1
ATOM 1605 C C . TRP A 1 196 ? 14.038 -11.905 -5.033 1.00 91.62 196 TRP A C 1
ATOM 1607 O O . TRP A 1 196 ? 13.822 -12.675 -5.964 1.00 91.62 196 TRP A O 1
ATOM 1617 N N . GLU A 1 197 ? 14.772 -12.297 -3.986 1.00 90.19 197 GLU A N 1
ATOM 1618 C CA . GLU A 1 197 ? 15.327 -13.656 -3.862 1.00 90.19 197 GLU A CA 1
ATOM 1619 C C . GLU A 1 197 ? 14.242 -14.733 -3.655 1.00 90.19 197 GLU A C 1
ATOM 1621 O O . GLU A 1 197 ? 14.433 -15.880 -4.054 1.00 90.19 197 GLU A O 1
ATOM 1626 N N . GLU A 1 198 ? 13.109 -14.367 -3.054 1.00 92.44 198 GLU A N 1
ATOM 1627 C CA . GLU A 1 198 ? 12.026 -15.253 -2.584 1.00 92.44 198 GLU A CA 1
ATOM 1628 C C . GLU A 1 198 ? 10.760 -15.174 -3.460 1.00 92.44 198 GLU A C 1
ATOM 1630 O O . GLU A 1 198 ? 9.740 -15.817 -3.185 1.00 92.44 198 GLU A O 1
ATOM 1635 N N . ASN A 1 199 ? 10.833 -14.354 -4.510 1.00 88.88 199 ASN A N 1
ATOM 1636 C CA . ASN A 1 199 ? 9.781 -14.084 -5.476 1.00 88.88 199 ASN A CA 1
ATOM 1637 C C . ASN A 1 199 ? 10.395 -14.082 -6.881 1.00 88.88 199 ASN A C 1
ATOM 1639 O O . ASN A 1 199 ? 10.666 -13.029 -7.453 1.00 88.88 199 ASN A O 1
ATOM 1643 N N . TRP A 1 200 ? 10.671 -15.276 -7.408 1.00 88.94 200 TRP A N 1
ATOM 1644 C CA . TRP A 1 200 ? 11.416 -15.427 -8.659 1.00 88.94 200 TRP A CA 1
ATOM 1645 C C . TRP A 1 200 ? 10.733 -14.757 -9.874 1.00 88.94 200 TRP A C 1
ATOM 1647 O O . TRP A 1 200 ? 9.523 -14.553 -9.897 1.00 88.94 200 TRP A O 1
ATOM 1657 N N . CYS A 1 201 ? 11.494 -14.452 -10.919 1.00 90.69 201 CYS A N 1
ATOM 1658 C CA . CYS A 1 201 ? 10.996 -13.996 -12.214 1.00 90.69 201 CYS A CA 1
ATOM 1659 C C . CYS A 1 201 ? 11.197 -15.116 -13.240 1.00 90.69 201 CYS A C 1
ATOM 1661 O O . CYS A 1 201 ? 12.324 -15.570 -13.451 1.00 90.69 201 CYS A O 1
ATOM 1663 N N . ARG A 1 202 ? 10.109 -15.598 -13.852 1.00 90.94 202 ARG A N 1
ATOM 1664 C CA . ARG A 1 202 ? 10.097 -16.772 -14.738 1.00 90.94 202 ARG A CA 1
ATOM 1665 C C . ARG A 1 202 ? 9.735 -16.394 -16.168 1.00 90.94 202 ARG A C 1
ATOM 1667 O O . ARG A 1 202 ? 8.606 -16.005 -16.461 1.00 90.94 202 ARG A O 1
ATOM 1674 N N . TYR A 1 203 ? 10.661 -16.623 -17.088 1.00 89.81 203 TYR A N 1
ATOM 1675 C CA . TYR A 1 203 ? 10.468 -16.384 -18.515 1.00 89.81 203 TYR A CA 1
ATOM 1676 C C . TYR A 1 203 ? 9.881 -17.617 -19.219 1.00 89.81 203 TYR A C 1
ATOM 1678 O O . TYR A 1 203 ? 10.159 -18.761 -18.847 1.00 89.81 203 TYR A O 1
ATOM 1686 N N . LYS A 1 204 ? 9.126 -17.409 -20.309 1.00 88.81 204 LYS A N 1
ATOM 1687 C CA . LYS A 1 204 ? 8.595 -18.500 -21.158 1.00 88.81 204 LYS A CA 1
ATOM 1688 C C . LYS A 1 204 ? 9.670 -19.452 -21.697 1.00 88.81 204 LYS A C 1
ATOM 1690 O O . LYS A 1 204 ? 9.382 -20.621 -21.925 1.00 88.81 204 LYS A O 1
ATOM 1695 N N . ASN A 1 205 ? 10.897 -18.968 -21.890 1.00 89.12 205 ASN A N 1
ATOM 1696 C CA . ASN A 1 205 ? 12.031 -19.765 -22.371 1.00 89.12 205 ASN A CA 1
ATOM 1697 C C . ASN A 1 205 ? 12.713 -20.607 -21.271 1.00 89.12 205 ASN A C 1
ATOM 1699 O O . ASN A 1 205 ? 13.688 -21.294 -21.565 1.00 89.12 205 ASN A O 1
ATOM 1703 N N . GLY A 1 206 ? 12.224 -20.558 -20.027 1.00 84.81 206 GLY A N 1
ATOM 1704 C CA . GLY A 1 206 ? 12.779 -21.299 -18.894 1.00 84.81 206 GLY A CA 1
ATOM 1705 C C . GLY A 1 206 ? 13.875 -20.565 -18.117 1.00 84.81 206 GLY A C 1
ATOM 1706 O O . GLY A 1 206 ? 14.324 -21.096 -17.104 1.00 84.81 206 GLY A O 1
ATOM 1707 N N . THR A 1 207 ? 14.286 -19.361 -18.534 1.00 88.75 207 THR A N 1
ATOM 1708 C CA . THR A 1 207 ? 15.172 -18.507 -17.729 1.00 88.75 207 THR A CA 1
ATOM 1709 C C . THR A 1 207 ? 14.468 -18.093 -16.437 1.00 88.75 207 THR A C 1
ATOM 1711 O O . THR A 1 207 ? 13.271 -17.793 -16.441 1.00 88.75 207 THR A O 1
ATOM 1714 N N . VAL A 1 208 ? 15.221 -18.069 -15.336 1.00 86.81 208 VAL A N 1
ATOM 1715 C CA . VAL A 1 208 ? 14.734 -17.704 -14.003 1.00 86.81 208 VAL A CA 1
ATOM 1716 C C . VAL A 1 208 ? 15.714 -16.744 -13.327 1.00 86.81 208 VAL A C 1
ATOM 1718 O O . VAL A 1 208 ? 16.927 -16.921 -13.442 1.00 86.81 208 VAL A O 1
ATOM 1721 N N . VAL A 1 209 ? 15.186 -15.752 -12.609 1.00 86.06 209 VAL A N 1
ATOM 1722 C CA . VAL A 1 209 ? 15.926 -14.875 -11.684 1.00 86.06 209 VAL A CA 1
ATOM 1723 C C . VAL A 1 209 ? 15.319 -15.038 -10.287 1.00 86.06 209 VAL A C 1
ATOM 1725 O O . VAL A 1 209 ? 14.102 -15.023 -10.172 1.00 86.06 209 VAL A O 1
ATOM 1728 N N . GLY A 1 210 ? 16.131 -15.198 -9.238 1.00 85.56 210 GLY A N 1
ATOM 1729 C CA . GLY A 1 210 ? 15.658 -15.507 -7.876 1.00 85.56 210 GLY A CA 1
ATOM 1730 C C . GLY A 1 210 ? 15.651 -17.010 -7.561 1.00 85.56 210 GLY A C 1
ATOM 1731 O O . GLY A 1 210 ? 15.964 -17.834 -8.422 1.00 85.56 210 GLY A O 1
ATOM 1732 N N . ASN A 1 211 ? 15.332 -17.371 -6.313 1.00 86.12 211 ASN A N 1
ATOM 1733 C CA . ASN A 1 211 ? 15.487 -18.743 -5.813 1.00 86.12 211 ASN A CA 1
ATOM 1734 C C . ASN A 1 211 ? 14.191 -19.561 -5.877 1.00 86.12 211 ASN A C 1
ATOM 1736 O O . ASN A 1 211 ? 14.236 -20.742 -6.221 1.00 86.12 211 ASN A O 1
ATOM 1740 N N . CYS A 1 212 ? 13.045 -18.971 -5.521 1.00 86.12 212 CYS A N 1
ATOM 1741 C CA . CYS A 1 212 ? 11.762 -19.677 -5.503 1.00 86.12 212 CYS A CA 1
ATOM 1742 C C . CYS A 1 212 ? 10.549 -18.734 -5.566 1.00 86.12 212 CYS A C 1
ATOM 1744 O O . CYS A 1 212 ? 10.685 -17.517 -5.474 1.00 86.12 212 CYS A O 1
ATOM 1746 N N . TRP A 1 213 ? 9.362 -19.326 -5.716 1.00 89.31 213 TRP A N 1
ATOM 1747 C CA . TRP A 1 213 ? 8.077 -18.732 -5.351 1.00 89.31 213 TRP A CA 1
ATOM 1748 C C . TRP A 1 213 ? 7.238 -19.828 -4.687 1.00 89.31 213 TRP A C 1
ATOM 1750 O O . TRP A 1 213 ? 6.833 -20.788 -5.344 1.00 89.31 213 TRP A O 1
ATOM 1760 N N . ASP A 1 214 ? 7.053 -19.729 -3.371 1.00 93.25 214 ASP A N 1
ATOM 1761 C CA . ASP A 1 214 ? 6.316 -20.712 -2.568 1.00 93.25 214 ASP A CA 1
ATOM 1762 C C . ASP A 1 214 ? 5.525 -20.019 -1.449 1.00 93.25 214 ASP A C 1
ATOM 1764 O O . ASP A 1 214 ? 5.883 -20.120 -0.273 1.00 93.25 214 ASP A O 1
ATOM 1768 N N . PRO A 1 215 ? 4.420 -19.327 -1.776 1.00 92.88 215 PRO A N 1
ATOM 1769 C CA . PRO A 1 215 ? 3.638 -18.592 -0.780 1.00 92.88 215 PRO A CA 1
ATOM 1770 C C . PRO A 1 215 ? 3.001 -19.473 0.296 1.00 92.88 215 PRO A C 1
ATOM 1772 O O . PRO A 1 215 ? 2.453 -18.965 1.271 1.00 92.88 215 PRO A O 1
ATOM 1775 N N . LYS A 1 216 ? 3.022 -20.800 0.120 1.00 91.88 216 LYS A N 1
ATOM 1776 C CA . LYS A 1 216 ? 2.477 -21.739 1.097 1.00 91.88 216 LYS A CA 1
ATOM 1777 C C . LYS A 1 216 ? 3.458 -22.017 2.234 1.00 91.88 216 LYS A C 1
ATOM 1779 O O . LYS A 1 216 ? 3.010 -22.214 3.361 1.00 91.88 216 LYS A O 1
ATOM 1784 N N . ASN A 1 217 ? 4.758 -22.084 1.941 1.00 93.19 217 ASN A N 1
ATOM 1785 C CA . ASN A 1 217 ? 5.771 -22.489 2.923 1.00 93.19 217 ASN A CA 1
ATOM 1786 C C . ASN A 1 217 ? 6.867 -21.438 3.160 1.00 93.19 217 ASN A C 1
ATOM 1788 O O . ASN A 1 217 ? 7.629 -21.580 4.115 1.00 93.19 217 ASN A O 1
ATOM 1792 N N . ASN A 1 218 ? 6.965 -20.405 2.321 1.00 93.81 218 ASN A N 1
ATOM 1793 C CA . ASN A 1 218 ? 7.939 -19.327 2.449 1.00 93.81 218 ASN A CA 1
ATOM 1794 C C . ASN A 1 218 ? 7.242 -18.024 2.853 1.00 93.81 218 ASN A C 1
ATOM 1796 O O . ASN A 1 218 ? 6.562 -17.397 2.043 1.00 93.81 218 ASN A O 1
ATOM 1800 N N . ASP A 1 219 ? 7.475 -17.589 4.093 1.00 94.56 219 ASP A N 1
ATOM 1801 C CA . ASP A 1 219 ? 6.884 -16.373 4.661 1.00 94.56 219 ASP A CA 1
ATOM 1802 C C . ASP A 1 219 ? 7.207 -15.094 3.866 1.00 94.56 219 ASP A C 1
ATOM 1804 O O . ASP A 1 219 ? 6.488 -14.108 3.991 1.00 94.56 219 ASP A O 1
ATOM 1808 N N . TYR A 1 220 ? 8.280 -15.083 3.068 1.00 96.44 220 TYR A N 1
ATOM 1809 C CA . TYR A 1 220 ? 8.673 -13.938 2.239 1.00 96.44 220 TYR A CA 1
ATOM 1810 C C . TYR A 1 220 ? 8.055 -13.947 0.837 1.00 96.44 220 TYR A C 1
ATOM 1812 O O . TYR A 1 220 ? 8.256 -12.987 0.083 1.00 96.44 220 TYR A O 1
ATOM 1820 N N . SER A 1 221 ? 7.348 -15.018 0.472 1.00 95.81 221 SER A N 1
ATOM 1821 C CA . SER A 1 221 ? 6.845 -15.221 -0.880 1.00 95.81 221 SER A CA 1
ATOM 1822 C C . SER A 1 221 ? 5.417 -14.692 -1.012 1.00 95.81 221 SER A C 1
ATOM 1824 O O . SER A 1 221 ? 4.514 -15.089 -0.276 1.00 95.81 221 SER A O 1
ATOM 1826 N N . MET A 1 222 ? 5.207 -13.747 -1.928 1.00 95.94 222 MET A N 1
ATOM 1827 C CA . MET A 1 222 ? 3.925 -13.055 -2.078 1.00 95.94 222 MET A CA 1
ATOM 1828 C C . MET A 1 222 ? 2.883 -13.969 -2.720 1.00 95.94 222 MET A C 1
ATOM 1830 O O . MET A 1 222 ? 3.130 -14.551 -3.770 1.00 95.94 222 MET A O 1
ATOM 1834 N N . SER A 1 223 ? 1.684 -14.051 -2.145 1.00 95.19 223 SER A N 1
ATOM 1835 C CA . SER A 1 223 ? 0.551 -14.731 -2.782 1.00 95.19 223 SER A CA 1
ATOM 1836 C C . SER A 1 223 ? -0.348 -13.744 -3.529 1.00 95.19 223 SER A C 1
ATOM 1838 O O . SER A 1 223 ? -0.481 -12.588 -3.130 1.00 95.19 223 SER A O 1
ATOM 1840 N N . ALA A 1 224 ? -1.026 -14.222 -4.577 1.00 94.75 224 ALA A N 1
ATOM 1841 C CA . ALA A 1 224 ? -1.990 -13.430 -5.348 1.00 94.75 224 ALA A CA 1
ATOM 1842 C C . ALA A 1 224 ? -3.143 -12.869 -4.489 1.00 94.75 224 ALA A C 1
ATOM 1844 O O . ALA A 1 224 ? -3.698 -11.814 -4.794 1.00 94.75 224 ALA A O 1
ATOM 1845 N N . GLU A 1 225 ? -3.494 -13.581 -3.415 1.00 95.25 225 GLU A N 1
ATOM 1846 C CA . GLU A 1 225 ? -4.564 -13.237 -2.471 1.00 95.25 225 GLU A CA 1
ATOM 1847 C C . GLU A 1 225 ? -4.031 -12.569 -1.188 1.00 95.25 225 GLU A C 1
ATOM 1849 O O . GLU A 1 225 ? -4.806 -12.212 -0.302 1.00 95.25 225 GLU A O 1
ATOM 1854 N N . GLY A 1 226 ? -2.712 -12.392 -1.078 1.00 95.62 226 GLY A N 1
ATOM 1855 C CA . GLY A 1 226 ? -2.051 -11.831 0.096 1.00 95.62 226 GLY A CA 1
ATOM 1856 C C . GLY A 1 226 ? -2.256 -10.323 0.223 1.00 95.62 226 GLY A C 1
ATOM 1857 O O . GLY A 1 226 ? -2.589 -9.624 -0.740 1.00 95.62 226 GLY A O 1
ATOM 1858 N N . SER A 1 227 ? -2.024 -9.797 1.423 1.00 97.00 227 SER A N 1
ATOM 1859 C CA . SER A 1 227 ? -2.155 -8.373 1.754 1.00 97.00 227 SER A CA 1
ATOM 1860 C C . SER A 1 227 ? -1.330 -7.490 0.825 1.00 97.00 227 SER A C 1
ATOM 1862 O O . SER A 1 227 ? -1.838 -6.474 0.368 1.00 97.00 227 SER A O 1
ATOM 1864 N N . VAL A 1 228 ? -0.102 -7.888 0.475 1.00 98.31 228 VAL A N 1
ATOM 1865 C CA . VAL A 1 228 ? 0.742 -7.094 -0.428 1.00 98.31 228 VAL A CA 1
ATOM 1866 C C . VAL A 1 228 ? 0.073 -6.916 -1.790 1.00 98.31 228 VAL A C 1
ATOM 1868 O O . VAL A 1 228 ? -0.211 -5.789 -2.186 1.00 98.31 228 VAL A O 1
ATOM 1871 N N . VAL A 1 229 ? -0.249 -8.009 -2.486 1.00 98.25 229 VAL A N 1
ATOM 1872 C CA . VAL A 1 229 ? -0.826 -7.939 -3.837 1.00 98.25 229 VAL A CA 1
ATOM 1873 C C . VAL A 1 229 ? -2.194 -7.258 -3.819 1.00 98.25 229 VAL A C 1
ATOM 1875 O O . VAL A 1 229 ? -2.463 -6.380 -4.639 1.00 98.25 229 VAL A O 1
ATOM 1878 N N . THR A 1 230 ? -3.059 -7.615 -2.869 1.00 98.00 230 THR A N 1
ATOM 1879 C CA . THR A 1 230 ? -4.422 -7.066 -2.796 1.00 98.00 230 THR A CA 1
ATOM 1880 C C . THR A 1 230 ? -4.444 -5.575 -2.457 1.00 98.00 230 THR A C 1
ATOM 1882 O O . THR A 1 230 ? -5.231 -4.833 -3.048 1.00 98.00 230 THR A O 1
ATOM 1885 N N . ILE A 1 231 ? -3.561 -5.100 -1.572 1.00 97.69 231 ILE A N 1
ATOM 1886 C CA . ILE A 1 231 ? -3.466 -3.676 -1.225 1.00 97.69 231 ILE A CA 1
ATOM 1887 C C . ILE A 1 231 ? -2.843 -2.888 -2.377 1.00 97.69 231 ILE A C 1
ATOM 1889 O O . ILE A 1 231 ? -3.392 -1.858 -2.754 1.00 97.69 231 ILE A O 1
ATOM 1893 N N . PHE A 1 232 ? -1.772 -3.361 -3.017 1.00 97.81 232 PHE A N 1
ATOM 1894 C CA . PHE A 1 232 ? -1.238 -2.676 -4.201 1.00 97.81 232 PHE A CA 1
ATOM 1895 C C . PHE A 1 232 ? -2.297 -2.556 -5.314 1.00 97.81 232 PHE A C 1
ATOM 1897 O O . PHE A 1 232 ? -2.508 -1.460 -5.841 1.00 97.81 232 PHE A O 1
ATOM 1904 N N . LYS A 1 233 ? -3.054 -3.630 -5.586 1.00 96.25 233 LYS A N 1
ATOM 1905 C CA . LYS A 1 233 ? -4.181 -3.615 -6.539 1.00 96.25 233 LYS A CA 1
ATOM 1906 C C . LYS A 1 233 ? -5.287 -2.637 -6.149 1.00 96.25 233 LYS A C 1
ATOM 1908 O O . LYS A 1 233 ? -5.816 -1.950 -7.023 1.00 96.25 233 LYS A O 1
ATOM 1913 N N . LYS A 1 234 ? -5.611 -2.515 -4.856 1.00 94.62 234 LYS A N 1
ATOM 1914 C CA . LYS A 1 234 ? -6.544 -1.491 -4.349 1.00 94.62 234 LYS A CA 1
ATOM 1915 C C . LYS A 1 234 ? -6.097 -0.085 -4.761 1.00 94.62 234 LYS A C 1
ATOM 1917 O O . LYS A 1 234 ? -6.942 0.719 -5.126 1.00 94.62 234 LYS A O 1
ATOM 1922 N N . TYR A 1 235 ? -4.795 0.191 -4.768 1.00 94.94 235 TYR A N 1
ATOM 1923 C CA . TYR A 1 235 ? -4.220 1.465 -5.210 1.00 94.94 235 TYR A CA 1
ATOM 1924 C C . TYR A 1 235 ? -3.856 1.483 -6.704 1.00 94.94 235 TYR A C 1
ATOM 1926 O O . TYR A 1 235 ? -2.992 2.239 -7.144 1.00 94.94 235 TYR A O 1
ATOM 1934 N N . GLY A 1 236 ? -4.507 0.650 -7.514 1.00 93.88 236 GLY A N 1
ATOM 1935 C CA . GLY A 1 236 ? -4.350 0.639 -8.964 1.00 93.88 236 GLY A CA 1
ATOM 1936 C C . GLY A 1 236 ? -3.025 0.070 -9.467 1.00 93.88 236 GLY A C 1
ATOM 1937 O O . GLY A 1 236 ? -2.854 -0.015 -10.681 1.00 93.88 236 GLY A O 1
ATOM 1938 N N . TRP A 1 237 ? -2.105 -0.353 -8.600 1.00 96.50 237 TRP A N 1
ATOM 1939 C CA . TRP A 1 237 ? -0.879 -1.016 -9.034 1.00 96.50 237 TRP A CA 1
ATOM 1940 C C . TRP A 1 237 ? -1.188 -2.414 -9.558 1.00 96.50 237 TRP A C 1
ATOM 1942 O O . TRP A 1 237 ? -2.123 -3.088 -9.129 1.00 96.50 237 TRP A O 1
ATOM 1952 N N . GLY A 1 238 ? -0.375 -2.853 -10.500 1.00 95.56 238 GLY A N 1
ATOM 1953 C CA . GLY A 1 238 ? -0.362 -4.218 -10.970 1.00 95.56 238 GLY A CA 1
ATOM 1954 C C . GLY A 1 238 ? 0.645 -5.098 -10.274 1.00 95.56 238 GLY A C 1
ATOM 1955 O O . GLY A 1 238 ? 1.518 -4.602 -9.567 1.00 95.56 238 GLY A O 1
ATOM 1956 N N . TRP A 1 239 ? 0.545 -6.395 -10.545 1.00 97.06 239 TRP A N 1
ATOM 1957 C CA . TRP A 1 239 ? 1.474 -7.397 -10.050 1.00 97.06 239 TRP A CA 1
ATOM 1958 C C . TRP A 1 239 ? 2.007 -8.245 -11.197 1.00 97.06 239 TRP A C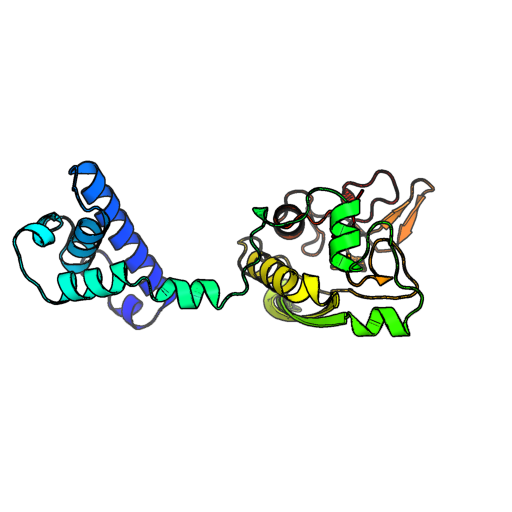 1
ATOM 1960 O O . TRP A 1 239 ? 1.230 -8.771 -11.991 1.00 97.06 239 TRP A O 1
ATOM 1970 N N . GLY A 1 240 ? 3.328 -8.403 -11.266 1.00 95.31 240 GLY A N 1
ATOM 1971 C CA . GLY A 1 240 ? 3.982 -9.159 -12.330 1.00 95.31 240 GLY A CA 1
ATOM 1972 C C . GLY A 1 240 ? 3.676 -10.658 -12.314 1.00 95.31 240 GLY A C 1
ATOM 1973 O O . GLY A 1 240 ? 3.846 -11.331 -13.329 1.00 95.31 240 GLY A O 1
ATOM 1974 N N . GLY A 1 241 ? 3.136 -11.188 -11.211 1.00 94.62 241 GLY A N 1
ATOM 1975 C CA . GLY A 1 241 ? 2.583 -12.545 -11.167 1.00 94.62 241 GLY A CA 1
ATOM 1976 C C . GLY A 1 241 ? 1.347 -12.743 -12.060 1.00 94.62 241 GLY A C 1
ATOM 1977 O O . GLY A 1 241 ? 1.066 -13.876 -12.452 1.00 94.62 241 GLY A O 1
ATOM 1978 N N . ASP A 1 242 ? 0.648 -11.660 -12.428 1.00 94.31 242 ASP A N 1
ATOM 1979 C CA . ASP A 1 242 ? -0.492 -11.695 -13.357 1.00 94.31 242 ASP A CA 1
ATOM 1980 C C . ASP A 1 242 ? -0.059 -11.674 -14.839 1.00 94.31 242 ASP A C 1
ATOM 1982 O O . ASP A 1 242 ? -0.900 -11.810 -15.727 1.00 94.31 242 ASP A O 1
ATOM 1986 N N . TRP A 1 243 ? 1.230 -11.475 -15.136 1.00 92.81 243 TRP A N 1
ATOM 1987 C CA . TRP A 1 243 ? 1.723 -11.365 -16.510 1.00 92.81 243 TRP A CA 1
ATOM 1988 C C . TRP A 1 243 ? 1.824 -12.720 -17.215 1.00 92.81 243 TRP A C 1
ATOM 1990 O O . TRP A 1 243 ? 2.126 -13.750 -16.617 1.00 92.81 243 TRP A O 1
ATOM 2000 N N . ASP A 1 244 ? 1.671 -12.708 -18.541 1.00 89.56 244 ASP A N 1
ATOM 2001 C CA . ASP A 1 244 ? 1.872 -13.902 -19.367 1.00 89.56 244 ASP A CA 1
ATOM 2002 C C . ASP A 1 244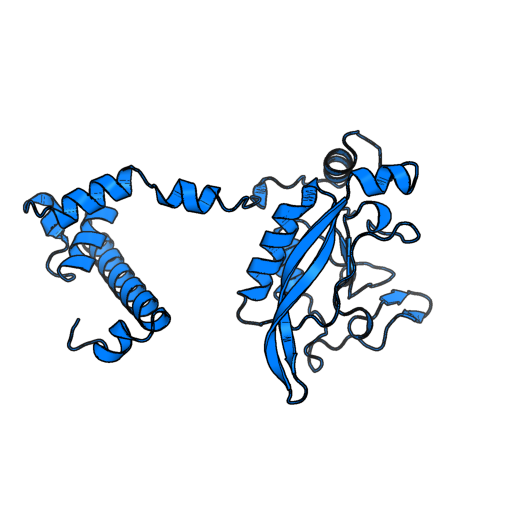 ? 3.348 -14.326 -19.441 1.00 89.56 244 ASP A C 1
ATOM 2004 O O . ASP A 1 244 ? 3.660 -15.519 -19.511 1.00 89.56 244 ASP A O 1
ATOM 2008 N N . SER A 1 245 ? 4.261 -13.356 -19.560 1.00 86.88 245 SER A N 1
ATOM 2009 C CA . SER A 1 245 ? 5.712 -13.564 -19.557 1.00 86.88 245 SER A CA 1
ATOM 2010 C C . SER A 1 245 ? 6.479 -12.233 -19.527 1.00 86.88 245 SER A C 1
ATOM 2012 O O . SER A 1 245 ? 6.152 -11.359 -20.329 1.00 86.88 245 SER A O 1
ATOM 2014 N N . PRO A 1 246 ? 7.590 -12.155 -18.774 1.00 91.00 246 PRO A N 1
ATOM 2015 C CA . PRO A 1 246 ? 7.902 -13.075 -17.682 1.00 91.00 246 PRO A CA 1
ATOM 2016 C C . PRO A 1 246 ? 6.817 -12.997 -16.599 1.00 91.00 246 PRO A C 1
ATOM 2018 O O . PRO A 1 246 ? 6.137 -11.990 -16.488 1.00 91.00 246 PRO A O 1
ATOM 2021 N N . GLN A 1 247 ? 6.624 -14.062 -15.829 1.00 93.31 247 GLN A N 1
ATOM 2022 C CA . GLN A 1 247 ? 5.891 -13.950 -14.569 1.00 93.31 247 GLN A CA 1
ATOM 2023 C C . GLN A 1 247 ? 6.870 -13.436 -13.527 1.00 93.31 247 GLN A C 1
ATOM 2025 O O . GLN A 1 247 ? 7.770 -14.180 -13.129 1.00 93.31 247 GLN A O 1
ATOM 2030 N N . ASP A 1 248 ? 6.721 -12.178 -13.133 1.00 94.56 248 ASP A N 1
ATOM 2031 C CA . ASP A 1 248 ? 7.620 -11.524 -12.190 1.00 94.56 248 ASP A CA 1
ATOM 2032 C C . ASP A 1 248 ? 6.940 -11.353 -10.828 1.00 94.56 248 ASP A C 1
ATOM 2034 O O . ASP A 1 248 ? 6.202 -10.400 -10.577 1.00 94.56 248 ASP A O 1
ATOM 2038 N N . TYR A 1 249 ? 7.138 -12.332 -9.945 1.00 95.62 249 TYR A N 1
ATOM 2039 C CA . TYR A 1 249 ? 6.376 -12.407 -8.703 1.00 95.62 249 TYR A CA 1
ATOM 2040 C C . TYR A 1 249 ? 6.800 -11.358 -7.676 1.00 95.62 249 TYR A C 1
ATOM 2042 O O . TYR A 1 249 ? 6.018 -11.109 -6.763 1.00 95.62 249 TYR A O 1
ATOM 2050 N N . MET A 1 250 ? 7.984 -10.745 -7.797 1.00 95.56 250 MET A N 1
ATOM 2051 C CA . MET A 1 250 ? 8.433 -9.666 -6.901 1.00 95.56 250 MET A CA 1
ATOM 2052 C C . MET A 1 250 ? 7.871 -8.307 -7.301 1.00 95.56 250 MET A C 1
ATOM 2054 O O . MET A 1 250 ? 7.830 -7.409 -6.461 1.00 95.56 250 MET A O 1
ATOM 2058 N N . HIS A 1 251 ? 7.447 -8.172 -8.556 1.00 96.88 251 HIS A N 1
ATOM 2059 C CA . HIS A 1 251 ? 7.278 -6.888 -9.202 1.00 96.88 251 HIS A CA 1
ATOM 2060 C C . HIS A 1 251 ? 5.875 -6.314 -9.050 1.00 96.88 251 HIS A C 1
ATOM 2062 O O . HIS A 1 251 ? 4.868 -6.965 -9.351 1.00 96.88 251 HIS A O 1
ATOM 2068 N N . LEU A 1 252 ? 5.808 -5.055 -8.629 1.00 97.75 252 LEU A N 1
ATOM 2069 C CA . LEU A 1 252 ? 4.584 -4.271 -8.530 1.00 97.75 252 LEU A CA 1
ATOM 2070 C C . LEU A 1 252 ? 4.777 -2.974 -9.305 1.00 97.75 252 LEU A C 1
ATOM 2072 O O . LEU A 1 252 ? 5.737 -2.252 -9.054 1.00 97.75 252 LEU A O 1
ATOM 2076 N N . THR A 1 253 ? 3.863 -2.640 -10.217 1.00 96.25 253 THR A N 1
ATOM 2077 C CA . THR A 1 253 ? 4.021 -1.450 -11.072 1.00 96.25 253 THR A CA 1
ATOM 2078 C C . THR A 1 253 ? 2.746 -0.639 -11.209 1.00 96.25 253 THR A C 1
ATOM 2080 O O . THR A 1 253 ? 1.654 -1.167 -11.420 1.00 96.25 253 THR A O 1
ATOM 2083 N N . TYR A 1 254 ? 2.882 0.678 -11.115 1.00 96.38 254 TYR A N 1
ATOM 2084 C CA . TYR A 1 254 ? 1.794 1.623 -11.330 1.00 96.38 254 TYR A CA 1
ATOM 2085 C C . TYR A 1 254 ? 1.463 1.774 -12.824 1.00 96.38 254 TYR A C 1
ATOM 2087 O O . TYR A 1 254 ? 0.317 2.039 -13.185 1.00 96.38 254 TYR A O 1
ATOM 2095 N N . LEU A 1 255 ? 2.435 1.560 -13.716 1.00 92.06 255 LEU A N 1
ATOM 2096 C CA . LEU A 1 255 ? 2.317 1.836 -15.156 1.00 92.06 255 LEU A CA 1
ATOM 2097 C C . LEU A 1 255 ? 1.812 0.646 -15.999 1.00 92.06 255 LEU A C 1
ATOM 2099 O O . LEU A 1 255 ? 2.085 0.601 -17.201 1.00 92.06 255 LEU A O 1
ATOM 2103 N N . MET A 1 256 ? 1.080 -0.304 -15.400 1.00 71.75 256 MET A N 1
ATOM 2104 C CA . MET A 1 256 ? 0.575 -1.483 -16.122 1.00 71.75 256 MET A CA 1
ATOM 2105 C C . MET A 1 256 ? -0.263 -1.140 -17.364 1.00 71.75 256 MET A C 1
ATOM 2107 O O . MET A 1 256 ? -1.105 -0.240 -17.334 1.00 71.75 256 MET A O 1
ATOM 2111 N N . CYS A 1 257 ? -0.052 -1.939 -18.414 1.00 46.09 257 CYS A N 1
ATOM 2112 C CA . CYS A 1 257 ? -1.006 -2.282 -19.475 1.00 46.09 257 CYS A CA 1
ATOM 2113 C C . CYS A 1 257 ? -1.099 -3.799 -19.571 1.00 46.09 257 CYS A C 1
ATOM 2115 O O . CYS A 1 257 ? -0.033 -4.438 -19.420 1.00 46.09 257 CYS A O 1
#

Foldseek 3Di:
DVVPDDPVCLVPPVVSVVVVLVVQLVVQLVLCVVVVPPDSQLLSVQCSVPNNVRSCCLVPPDDVVSVVCVVCVVVPVCVVVVVVLVDDDLVPADPDLQVLCCLLVVDGPDNADPDLVRLVVQKDKEKEWAWAADPVRDTDIDIDIEIAGNSCRSVVNNLRVQLCPDPLRQHFPDKYFADCPDDQCNVSSFKMFTPDQAFWWAFPVGDIGHDYADVPPDSRHDDCPHSNNVSLVSNQWHALCPDPGRSGRRMIGNSDD

pLDDT: mean 91.43, std 9.26, range [46.09, 98.69]

Radius of gyration: 24.17 Å; chains: 1; bounding box: 55×43×61 Å

Sequence (257 aa):
WRKSYDIERIKTDWRYNIECGLKIALISYKMAIESGEENIARATYSGYNAGTLNISRYRTKNDNRDENFWNYYQNKPWNEYVESLDAVDPSSIPATKEARCEFIFGKPGVTRYDNPEEAKKHMVTVTVDVWKIDKNGQKYPSKETVQVNEKLGEQVKQIFTEIFNSPEKFPIKSIGGYRWDEYDGHPAGAAIDINWEENWCRYKNGTVVGNCWDPKNNDYSMSAEGSVVTIFKKYGWGWGGDWDSPQDYMHLTYLMC

Secondary structure (DSSP, 8-state):
-TTTS-HHHHHH-HHHHHHHHHHHHHHHHHHHHHTT-S-HHHHHHHHHHH-GGGGGGGGT---HHHHHHHHHHHH-THHHHHHTS----GGGS-SSHHHHHHHHHSSTT--S-SSHHHHHHTEEEEEEEEEEE-TTS-EEEEEEEEEEEGGGHHHHHHHHHHHHHSTT--B-S-EE---TT--TTGGGT-EEEE-TTTS-EE-TTS-EESS---TTT-TTSPPTTSHHHHHHHHTT-EEGGGSSSSEETTEEETT--